Protein AF-A0A7S3J3B7-F1 (afdb_monomer)

Mean predicted aligned error: 17.12 Å

Radius of gyration: 34.69 Å; Cα contacts (8 Å, |Δi|>4): 357; chains: 1; bounding box: 83×64×116 Å

Nearest PDB structures (foldseek):
  5gvc-assembly2_B  TM=9.518E-01  e=6.714E-18  Homo sapiens
  5gve-assembly1_A  TM=9.693E-01  e=2.731E-17  Homo sapiens
  9ca1-assembly1_A  TM=9.612E-01  e=1.354E-17  Homo sapiens
  5gvc-assembly1_A  TM=9.568E-01  e=2.430E-17  Homo sapiens
  9c9y-assembly1_A  TM=9.585E-01  e=5.841E-17  Homo sapiens

InterPro domains:
  IPR000380 DNA topoisomerase, type IA [PTHR11390] (92-290)
  IPR003602 DNA topoisomerase, type IA, DNA-binding domain [SM00437] (108-291)
  IPR013497 DNA topoisomerase, type IA, central [PF01131] (96-289)
  IPR013497 DNA topoisomerase, type IA, central [PS52039] (1-291)
  IPR013826 DNA topoisomerase, type IA, central region, subdomain 3 [G3DSA:1.10.290.10] (116-241)
  IPR023405 DNA topoisomerase, type IA, core domain [SSF56712] (96-278)

Organism: NCBI:txid151035

Foldseek 3Di:
DDDDDDDDDDDDDDDDDDDDDDDDDDDDDDDDDDDDDDDDDDDDDDDDDDDDDDDDDDDDDDDDDDDDDDDDDDDDDDDDDDDDAPFPDWPDDDDPDPFDDKDWDDKDKDKDWADFDFFAALVNLQVCCCVPVVDHSVVLLVLVVVCVVVPFKFDRHDPWRFQDPPDDPLQLLVLQLPADPCNVVSVVCVVVPWAGQPDIGCPPVGGGIGGNHDDHPVRDPPSNCVSSLVNHLSSSRNRWDIWMKMWMWIWIDTPNDITIGIAIATDGCISCVSVVVPDSHYNDDDDDDDD

pLDDT: mean 72.31, std 28.89, range [24.27, 98.12]

Structure (mmCIF, N/CA/C/O backbone):
data_AF-A0A7S3J3B7-F1
#
_entry.id   AF-A0A7S3J3B7-F1
#
loop_
_atom_site.group_PDB
_atom_site.id
_atom_site.type_symbol
_atom_site.label_atom_id
_atom_site.label_alt_id
_atom_site.label_comp_id
_atom_site.label_asym_id
_atom_site.label_entity_id
_atom_site.label_seq_id
_atom_site.pdbx_PDB_ins_code
_atom_site.Cartn_x
_atom_site.Cartn_y
_atom_site.Cartn_z
_atom_site.occupancy
_atom_site.B_iso_or_equiv
_atom_site.auth_seq_id
_atom_site.auth_comp_id
_atom_site.auth_asym_id
_atom_site.auth_atom_id
_atom_site.pdbx_PDB_model_num
ATOM 1 N N . CYS A 1 1 ? -16.652 -16.572 -55.438 1.00 34.22 1 CYS A N 1
ATOM 2 C CA . CYS A 1 1 ? -15.577 -17.020 -56.353 1.00 34.22 1 CYS A CA 1
ATOM 3 C C . CYS A 1 1 ? -15.665 -16.181 -57.629 1.00 34.22 1 CYS A C 1
ATOM 5 O O . CYS A 1 1 ? -16.728 -16.239 -58.222 1.00 34.22 1 CYS A O 1
ATOM 7 N N . LYS A 1 2 ? -14.602 -15.441 -58.016 1.00 33.00 2 LYS A N 1
ATOM 8 C CA . LYS A 1 2 ? -14.453 -14.628 -59.261 1.00 33.00 2 LYS A CA 1
ATOM 9 C C . LYS A 1 2 ? -15.495 -13.491 -59.485 1.00 33.00 2 LYS A C 1
ATOM 11 O O . LYS A 1 2 ? -16.664 -13.694 -59.228 1.00 33.00 2 LYS A O 1
ATOM 16 N N . SER A 1 3 ? -15.244 -12.309 -60.065 1.00 34.72 3 SER A N 1
ATOM 17 C CA . SER A 1 3 ? -14.116 -11.350 -60.193 1.00 34.72 3 SER A CA 1
ATOM 18 C C . SER A 1 3 ? -14.333 -10.504 -61.470 1.00 34.72 3 SER A C 1
ATOM 20 O O . SER A 1 3 ? -14.712 -11.093 -62.478 1.00 34.72 3 SER A O 1
ATOM 22 N N . LYS A 1 4 ? -13.890 -9.228 -61.472 1.00 36.31 4 LYS A N 1
ATOM 23 C CA . LYS A 1 4 ? -13.799 -8.261 -62.611 1.00 36.31 4 LYS A CA 1
ATOM 24 C C . LYS A 1 4 ? -15.119 -7.534 -62.955 1.00 36.31 4 LYS A C 1
ATOM 26 O O . LYS A 1 4 ? -16.124 -8.202 -63.125 1.00 36.31 4 LYS A O 1
ATOM 31 N N . ALA A 1 5 ? -15.256 -6.200 -63.025 1.00 42.47 5 ALA A N 1
ATOM 32 C CA . ALA A 1 5 ? -14.370 -5.016 -63.155 1.00 42.47 5 ALA A CA 1
ATOM 33 C C . ALA A 1 5 ? -14.021 -4.541 -64.589 1.00 42.47 5 ALA A C 1
ATOM 35 O O . ALA A 1 5 ? -13.338 -5.252 -65.325 1.00 42.47 5 ALA A O 1
ATOM 36 N N . ARG A 1 6 ? -14.438 -3.296 -64.907 1.00 34.41 6 ARG A N 1
ATOM 37 C CA . ARG A 1 6 ? -13.963 -2.298 -65.912 1.00 34.41 6 ARG A CA 1
ATOM 38 C C . ARG A 1 6 ? -14.908 -1.065 -65.833 1.00 34.41 6 ARG A C 1
ATOM 40 O O . ARG A 1 6 ? -16.075 -1.288 -65.553 1.00 34.41 6 ARG A O 1
ATOM 47 N N . SER A 1 7 ? -14.599 0.197 -66.164 1.00 32.56 7 SER A N 1
ATOM 48 C CA . SER A 1 7 ? -13.426 1.101 -66.043 1.00 32.56 7 SER A CA 1
ATOM 49 C C . SER A 1 7 ? -13.503 2.193 -67.139 1.00 32.56 7 SER A C 1
ATOM 51 O O . SER A 1 7 ? -13.394 1.851 -68.315 1.00 32.56 7 SER A O 1
ATOM 53 N N . ALA A 1 8 ? -13.643 3.477 -66.766 1.00 33.53 8 ALA A N 1
ATOM 54 C CA . ALA A 1 8 ? -13.350 4.697 -67.558 1.00 33.53 8 ALA A CA 1
ATOM 55 C C . ALA A 1 8 ? -13.347 5.919 -66.589 1.00 33.53 8 ALA A C 1
ATOM 57 O O . ALA A 1 8 ? -14.246 5.987 -65.761 1.00 33.53 8 ALA A O 1
ATOM 58 N N . ARG A 1 9 ? -12.281 6.737 -66.428 1.00 32.75 9 ARG A N 1
ATOM 59 C CA . ARG A 1 9 ? -11.777 7.875 -67.261 1.00 32.75 9 ARG A CA 1
ATOM 60 C C . ARG A 1 9 ? -12.750 9.090 -67.294 1.00 32.75 9 ARG A C 1
ATOM 62 O O . ARG A 1 9 ? -13.931 8.851 -67.470 1.00 32.75 9 ARG A O 1
ATOM 69 N N . PHE A 1 10 ? -12.363 10.380 -67.200 1.00 28.83 10 PHE A N 1
ATOM 70 C CA . PHE A 1 10 ? -11.058 11.084 -67.069 1.00 28.83 10 PHE A CA 1
ATOM 71 C C . PHE A 1 10 ? -11.251 12.553 -66.555 1.00 28.83 10 PHE A C 1
ATOM 73 O O . PHE A 1 10 ? -12.365 12.902 -66.184 1.00 28.83 10 PHE A O 1
ATOM 80 N N . CYS A 1 11 ? -10.194 13.393 -66.629 1.00 29.89 11 CYS A N 1
ATOM 81 C CA . CYS A 1 11 ? -10.079 14.846 -66.302 1.00 29.89 11 CYS A CA 1
ATOM 82 C C . CYS A 1 11 ? -9.814 15.173 -64.809 1.00 29.89 11 CYS A C 1
ATOM 84 O O . CYS A 1 11 ? -10.646 14.852 -63.973 1.00 29.89 11 CYS A O 1
ATOM 86 N N . ALA A 1 12 ? -8.680 15.723 -64.329 1.00 32.38 12 ALA A N 1
ATOM 87 C CA . ALA A 1 12 ? -7.533 16.520 -64.840 1.00 32.38 12 ALA A CA 1
ATOM 88 C C . ALA A 1 12 ? -7.650 18.061 -64.666 1.00 32.38 12 ALA A C 1
ATOM 90 O O . ALA A 1 12 ? -8.635 18.653 -65.087 1.00 32.38 12 ALA A O 1
ATOM 91 N N . GLY A 1 13 ? -6.611 18.681 -64.067 1.00 29.05 13 GLY A N 1
ATOM 92 C CA . GLY A 1 13 ? -6.531 20.100 -63.642 1.00 29.05 13 GLY A CA 1
ATOM 93 C C . GLY A 1 13 ? -6.037 20.226 -62.178 1.00 29.05 13 GLY A C 1
ATOM 94 O O . GLY A 1 13 ? -6.842 20.006 -61.286 1.00 29.05 13 GLY A O 1
ATOM 95 N N . CYS A 1 14 ? -4.755 20.390 -61.785 1.00 31.95 14 CYS A N 1
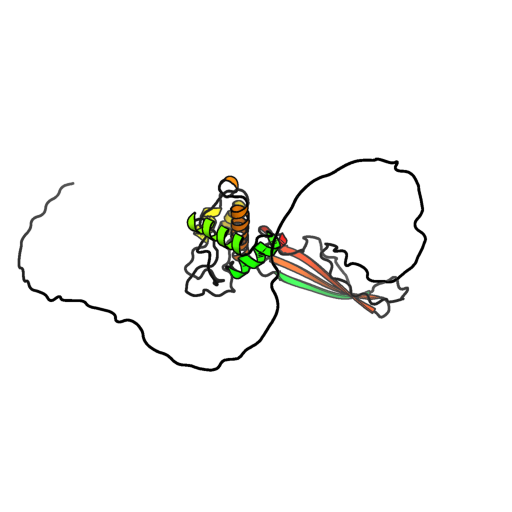ATOM 96 C CA . CYS A 1 14 ? -3.695 21.362 -62.164 1.00 31.95 14 CYS A CA 1
ATOM 97 C C . CYS A 1 14 ? -4.102 22.832 -61.896 1.00 31.95 14 CYS A C 1
ATOM 99 O O . CYS A 1 14 ? -5.213 23.179 -62.263 1.00 31.95 14 CYS A O 1
ATOM 101 N N . LEU A 1 15 ? -3.325 23.786 -61.337 1.00 35.09 15 LEU A N 1
ATOM 102 C CA . LEU A 1 15 ? -1.967 23.952 -60.730 1.00 35.09 15 LEU A CA 1
ATOM 103 C C . LEU A 1 15 ? -1.995 25.309 -59.934 1.00 35.09 15 LEU A C 1
ATOM 105 O O . LEU A 1 15 ? -2.897 26.097 -60.183 1.00 35.09 15 LEU A O 1
ATOM 109 N N . SER A 1 16 ? -1.044 25.778 -59.099 1.00 33.91 16 SER A N 1
ATOM 110 C CA . SER A 1 16 ? -0.084 25.201 -58.121 1.00 33.91 16 SER A CA 1
ATOM 111 C C . SER A 1 16 ? 0.727 26.337 -57.426 1.00 33.91 16 SER A C 1
ATOM 113 O O . SER A 1 16 ? 0.795 27.423 -57.994 1.00 33.91 16 SER A O 1
ATOM 115 N N . ARG A 1 17 ? 1.476 26.040 -56.335 1.00 36.03 17 ARG A N 1
ATOM 116 C CA . ARG A 1 17 ? 2.577 26.868 -55.732 1.00 36.03 17 ARG A CA 1
ATOM 117 C C . ARG A 1 17 ? 2.124 28.151 -54.978 1.00 36.03 17 ARG A C 1
ATOM 119 O O . ARG A 1 17 ? 1.080 28.696 -55.280 1.00 36.03 17 ARG A O 1
ATOM 126 N N . SER A 1 18 ? 2.830 28.645 -53.947 1.00 33.00 18 SER A N 1
ATOM 127 C CA . SER A 1 18 ? 4.292 28.832 -53.853 1.00 33.00 18 SER A CA 1
ATOM 128 C C . SER A 1 18 ? 4.948 28.693 -52.459 1.00 33.00 18 SER A C 1
ATOM 130 O O . SER A 1 18 ? 4.413 29.061 -51.422 1.00 33.00 18 SER A O 1
ATOM 132 N N . SER A 1 19 ? 6.192 28.198 -52.478 1.00 34.69 19 SER A N 1
ATOM 133 C CA . SER A 1 19 ? 7.246 28.368 -51.453 1.00 34.69 19 SER A CA 1
ATOM 134 C C . SER A 1 19 ? 7.742 29.834 -51.387 1.00 34.69 19 SER A C 1
ATOM 136 O O . SER A 1 19 ? 7.600 30.517 -52.399 1.00 34.69 19 SER A O 1
ATOM 138 N N . ARG A 1 20 ? 8.464 30.341 -50.362 1.00 37.28 20 ARG A N 1
ATOM 139 C CA . ARG A 1 20 ? 9.919 30.123 -50.056 1.00 37.28 20 ARG A CA 1
ATOM 140 C C . ARG A 1 20 ? 10.370 30.999 -48.811 1.00 37.28 20 ARG A C 1
ATOM 142 O O . ARG A 1 20 ? 9.464 31.381 -48.082 1.00 37.28 20 ARG A O 1
ATOM 149 N N . PRO A 1 21 ? 11.662 31.237 -48.422 1.00 45.41 21 PRO A N 1
ATOM 150 C CA . PRO A 1 21 ? 12.206 30.678 -47.158 1.00 45.41 21 PRO A CA 1
ATOM 151 C C . PRO A 1 21 ? 12.959 31.620 -46.151 1.00 45.41 21 PRO A C 1
ATOM 153 O O . PRO A 1 21 ? 13.355 32.725 -46.490 1.00 45.41 21 PRO A O 1
ATOM 156 N N . LEU A 1 22 ? 13.258 31.068 -44.955 1.00 36.59 22 LEU A N 1
ATOM 157 C CA . LEU A 1 22 ? 14.445 31.206 -44.050 1.00 36.59 22 LEU A CA 1
ATOM 158 C C . LEU A 1 22 ? 15.266 32.523 -43.886 1.00 36.59 22 LEU A C 1
ATOM 160 O O . LEU A 1 22 ? 15.886 32.978 -44.845 1.00 36.59 22 LEU A O 1
ATOM 164 N N . LYS A 1 23 ? 15.515 32.917 -42.611 1.00 34.09 23 LYS A N 1
ATOM 165 C CA . LYS A 1 23 ? 16.813 33.193 -41.887 1.00 34.09 23 LYS A CA 1
ATOM 166 C C . LYS A 1 23 ? 16.593 34.198 -40.698 1.00 34.09 23 LYS A C 1
ATOM 168 O O . LYS A 1 23 ? 15.434 34.466 -40.404 1.00 34.09 23 LYS A O 1
ATOM 173 N N . PRO A 1 24 ? 17.608 34.652 -39.915 1.00 40.19 24 PRO A N 1
ATOM 174 C CA . PRO A 1 24 ? 18.165 33.957 -38.743 1.00 40.19 24 PRO A CA 1
ATOM 175 C C . PRO A 1 24 ? 18.135 34.797 -37.429 1.00 40.19 24 PRO A C 1
ATOM 177 O O . PRO A 1 24 ? 17.644 35.919 -37.392 1.00 40.19 24 PRO A O 1
ATOM 180 N N . SER A 1 25 ? 18.700 34.260 -36.342 1.00 37.53 25 SER A N 1
ATOM 181 C CA . SER A 1 25 ? 18.816 34.886 -35.007 1.00 37.53 25 SER A CA 1
ATOM 182 C C . SER A 1 25 ? 19.950 35.922 -34.854 1.00 37.53 25 SER A C 1
ATOM 184 O O . SER A 1 25 ? 21.027 35.698 -35.412 1.00 37.53 25 SER A O 1
ATOM 186 N N . PRO A 1 26 ? 19.805 36.935 -33.973 1.00 44.59 26 PRO A N 1
ATOM 187 C CA . PRO A 1 26 ? 20.919 37.690 -33.387 1.00 44.59 26 PRO A CA 1
ATOM 188 C C . PRO A 1 26 ? 21.180 37.364 -31.896 1.00 44.59 26 PRO A C 1
ATOM 190 O O . PRO A 1 26 ? 20.315 36.847 -31.189 1.00 44.59 26 PRO A O 1
ATOM 193 N N . GLY A 1 27 ? 22.400 37.672 -31.438 1.00 33.28 27 GLY A N 1
ATOM 194 C CA . GLY A 1 27 ? 22.901 37.479 -30.067 1.00 33.28 27 GLY A CA 1
ATOM 195 C C . GLY A 1 27 ? 22.804 38.719 -29.145 1.00 33.28 27 GLY A C 1
ATOM 196 O O . GLY A 1 27 ? 22.002 39.610 -29.414 1.00 33.28 27 GLY A O 1
ATOM 197 N N . PRO A 1 28 ? 23.582 38.776 -28.038 1.00 59.19 28 PRO A N 1
ATOM 198 C CA . PRO A 1 28 ? 23.171 39.485 -26.816 1.00 59.19 28 PRO A CA 1
ATOM 199 C C . PRO A 1 28 ? 23.821 40.856 -26.526 1.00 59.19 28 PRO A C 1
ATOM 201 O O . PRO A 1 28 ? 25.004 41.076 -26.777 1.00 59.19 28 PRO A O 1
ATOM 204 N N . SER A 1 29 ? 23.056 41.716 -25.843 1.00 30.39 29 SER A N 1
ATOM 205 C CA . SER A 1 29 ? 23.445 42.912 -25.062 1.00 30.39 29 SER A CA 1
ATOM 206 C C . SER A 1 29 ? 22.177 43.420 -24.321 1.00 30.39 29 SER A C 1
ATOM 208 O O . SER A 1 29 ? 21.077 43.055 -24.721 1.00 30.39 29 SER A O 1
ATOM 210 N N . SER A 1 30 ? 22.175 44.189 -23.223 1.00 31.22 30 SER A N 1
ATOM 211 C CA . SER A 1 30 ? 23.209 44.683 -22.298 1.00 31.22 30 SER A CA 1
ATOM 212 C C . SER A 1 30 ? 22.585 44.994 -20.911 1.00 31.22 30 SER A C 1
ATOM 214 O O . SER A 1 30 ? 21.396 45.254 -20.786 1.00 31.22 30 SER A O 1
ATOM 216 N N . THR A 1 31 ? 23.418 44.960 -19.865 1.00 29.59 31 THR A N 1
ATOM 217 C CA . THR A 1 31 ? 23.314 45.678 -18.567 1.00 29.59 31 THR A CA 1
ATOM 218 C C . THR A 1 31 ? 21.970 46.248 -18.054 1.00 29.59 31 THR A C 1
ATOM 220 O O . THR A 1 31 ? 21.539 47.300 -18.514 1.00 29.59 31 THR A O 1
ATOM 223 N N . THR A 1 32 ? 21.537 45.778 -16.870 1.00 31.67 32 THR A N 1
ATOM 224 C CA . THR A 1 32 ? 20.998 46.672 -15.815 1.00 31.67 32 THR A CA 1
ATOM 225 C C . THR A 1 32 ? 21.607 46.325 -14.450 1.00 31.67 32 THR A C 1
ATOM 227 O O . THR A 1 32 ? 21.745 45.161 -14.082 1.00 31.67 32 THR A O 1
ATOM 230 N N . ARG A 1 33 ? 22.019 47.355 -13.702 1.00 28.17 33 ARG A N 1
ATOM 231 C CA . ARG A 1 33 ? 22.784 47.292 -12.443 1.00 28.17 33 ARG A CA 1
ATOM 232 C C . ARG A 1 33 ? 21.874 47.651 -11.262 1.00 28.17 33 ARG A C 1
ATOM 234 O O . ARG A 1 33 ? 21.503 48.815 -11.164 1.00 28.17 33 ARG A O 1
ATOM 241 N N . VAL A 1 34 ? 21.620 46.742 -10.310 1.00 32.03 34 VAL A N 1
ATOM 242 C CA . VAL A 1 34 ? 21.003 47.103 -9.010 1.00 32.03 34 VAL A CA 1
ATOM 243 C C . VAL A 1 34 ? 21.653 46.382 -7.815 1.00 32.03 34 VAL A C 1
ATOM 245 O O . VAL A 1 34 ? 21.838 45.173 -7.815 1.00 32.03 34 VAL A O 1
ATOM 248 N N . ALA A 1 35 ? 21.995 47.193 -6.807 1.00 30.70 35 ALA A N 1
ATOM 249 C CA . ALA A 1 35 ? 22.247 46.912 -5.385 1.00 30.70 35 ALA A CA 1
ATOM 250 C C . ALA A 1 35 ? 22.992 45.628 -4.943 1.00 30.70 35 ALA A C 1
ATOM 252 O O . ALA A 1 35 ? 22.436 44.547 -4.772 1.00 30.70 35 ALA A O 1
ATOM 253 N N . ARG A 1 36 ? 24.238 45.840 -4.498 1.00 25.30 36 ARG A N 1
ATOM 254 C CA . ARG A 1 36 ? 24.929 44.980 -3.524 1.00 25.30 36 ARG A CA 1
ATOM 255 C C . ARG A 1 36 ? 24.169 44.961 -2.184 1.00 25.30 36 ARG A C 1
ATOM 257 O O . ARG A 1 36 ? 23.909 46.031 -1.637 1.00 25.30 36 ARG A O 1
ATOM 264 N N . ARG A 1 37 ? 24.034 43.796 -1.542 1.00 29.03 37 ARG A N 1
ATOM 265 C CA . ARG A 1 37 ? 24.209 43.692 -0.077 1.00 29.03 37 ARG A CA 1
ATOM 266 C C . ARG A 1 37 ? 25.221 42.599 0.247 1.00 29.03 37 ARG A C 1
ATOM 268 O O . ARG A 1 37 ? 25.319 41.589 -0.437 1.00 29.03 37 ARG A O 1
ATOM 275 N N . ARG A 1 38 ? 26.062 42.901 1.232 1.00 24.97 38 ARG A N 1
ATOM 276 C CA . ARG A 1 38 ? 27.374 42.292 1.466 1.00 24.97 38 ARG A CA 1
ATOM 277 C C . ARG A 1 38 ? 27.366 41.719 2.876 1.00 24.97 38 ARG A C 1
ATOM 279 O O . ARG A 1 38 ? 27.337 42.500 3.819 1.00 24.97 38 ARG A O 1
ATOM 286 N N . TRP A 1 39 ? 27.439 40.401 3.015 1.00 26.41 39 TRP A N 1
ATOM 287 C CA . TRP A 1 39 ? 27.789 39.766 4.285 1.00 26.41 39 TRP A CA 1
ATOM 288 C C . TRP A 1 39 ? 29.208 39.216 4.178 1.00 26.41 39 TRP A C 1
ATOM 290 O O . TRP A 1 39 ? 29.553 38.534 3.215 1.00 26.41 39 TRP A O 1
ATOM 300 N N . ARG A 1 40 ? 30.062 39.611 5.127 1.00 24.27 40 ARG A N 1
ATOM 301 C CA . ARG A 1 40 ? 31.442 39.132 5.238 1.00 24.27 40 ARG A CA 1
ATOM 302 C C . ARG A 1 40 ? 31.464 37.919 6.161 1.00 24.27 40 ARG A C 1
ATOM 304 O O . ARG A 1 40 ? 30.992 38.036 7.285 1.00 24.27 40 ARG A O 1
ATOM 311 N N . CYS A 1 41 ? 32.180 36.877 5.759 1.00 27.50 41 CYS A N 1
ATOM 312 C CA . CYS A 1 41 ? 32.959 36.063 6.687 1.00 27.50 41 CYS A CA 1
ATOM 313 C C . CYS A 1 41 ? 34.399 35.989 6.156 1.00 27.50 41 CYS A C 1
ATOM 315 O O . CYS A 1 41 ? 34.658 35.382 5.121 1.00 27.50 41 CYS A O 1
ATOM 317 N N . ALA A 1 42 ? 35.328 36.642 6.857 1.00 27.75 42 ALA A N 1
ATOM 318 C CA . ALA A 1 42 ? 36.674 36.088 7.026 1.00 27.75 42 ALA A CA 1
ATOM 319 C C . ALA A 1 42 ? 36.539 34.899 8.007 1.00 27.75 42 ALA A C 1
ATOM 321 O O . ALA A 1 42 ? 35.521 34.813 8.690 1.00 27.75 42 ALA A O 1
ATOM 322 N N . SER A 1 43 ? 37.438 33.934 8.161 1.00 28.80 43 SER A N 1
ATOM 323 C CA . SER A 1 43 ? 38.819 33.645 7.721 1.00 28.80 43 SER A CA 1
ATOM 324 C C . SER A 1 43 ? 39.005 32.127 7.993 1.00 28.80 43 SER A C 1
ATOM 326 O O . SER A 1 43 ? 38.133 31.526 8.610 1.00 28.80 43 SER A O 1
ATOM 328 N N . SER A 1 44 ? 40.042 31.377 7.626 1.00 29.61 44 SER A N 1
ATOM 329 C CA . SER A 1 44 ? 41.330 31.570 6.944 1.00 29.61 44 SER A CA 1
ATOM 330 C C . SER A 1 44 ? 41.805 30.167 6.539 1.00 29.61 44 SER A C 1
ATOM 332 O O . SER A 1 44 ? 41.571 29.214 7.280 1.00 29.61 44 SER A O 1
ATOM 334 N N . GLY A 1 45 ? 42.495 30.017 5.408 1.00 25.80 45 GLY A N 1
ATOM 335 C CA . GLY A 1 45 ? 43.122 28.739 5.053 1.00 25.80 45 GLY A CA 1
ATOM 336 C C . GLY A 1 45 ? 44.502 28.565 5.696 1.00 25.80 45 GLY A C 1
ATOM 337 O O . GLY A 1 45 ? 45.222 29.542 5.879 1.00 25.80 45 GLY A O 1
ATOM 338 N N . LEU A 1 46 ? 44.901 27.316 5.945 1.00 30.06 46 LEU A N 1
ATOM 339 C CA . LEU A 1 46 ? 46.294 26.912 6.167 1.00 30.06 46 LEU A CA 1
ATOM 340 C C . LEU A 1 46 ? 46.520 25.528 5.537 1.00 30.06 46 LEU A C 1
ATOM 342 O O . LEU A 1 46 ? 45.589 24.733 5.415 1.00 30.06 46 LEU A O 1
ATOM 346 N N . LYS A 1 47 ? 47.732 25.292 5.021 1.00 28.66 47 LYS A N 1
ATOM 347 C CA . LYS A 1 47 ? 48.039 24.227 4.051 1.00 28.66 47 LYS A CA 1
ATOM 348 C C . LYS A 1 47 ? 48.972 23.147 4.632 1.00 28.66 47 LYS A C 1
ATOM 350 O O . LYS A 1 47 ? 49.826 23.451 5.449 1.00 28.66 47 LYS A O 1
ATOM 355 N N . SER A 1 48 ? 48.939 21.974 3.991 1.00 26.55 48 SER A N 1
ATOM 356 C CA . SER A 1 48 ? 50.121 21.171 3.600 1.00 26.55 48 SER A CA 1
ATOM 357 C C . SER A 1 48 ? 50.875 20.279 4.619 1.00 26.55 48 SER A C 1
ATOM 359 O O . SER A 1 48 ? 51.891 20.672 5.173 1.00 26.55 48 SER A O 1
ATOM 361 N N . SER A 1 49 ? 50.550 18.977 4.558 1.00 27.64 49 SER A N 1
ATOM 362 C CA . SER A 1 49 ? 51.462 17.879 4.130 1.00 27.64 49 SER A CA 1
ATOM 363 C C . SER A 1 49 ? 52.586 17.299 5.026 1.00 27.64 49 SER A C 1
ATOM 365 O O . SER A 1 49 ? 53.389 18.042 5.575 1.00 27.64 49 SER A O 1
ATOM 367 N N . LYS A 1 50 ? 52.774 15.967 4.868 1.00 28.83 50 LYS A N 1
ATOM 368 C CA . LYS A 1 50 ? 53.967 15.114 5.157 1.00 28.83 50 LYS A CA 1
ATOM 369 C C . LYS A 1 50 ? 54.293 14.846 6.646 1.00 28.83 50 LYS A C 1
ATOM 371 O O . LYS A 1 50 ? 54.058 15.705 7.474 1.00 28.83 50 LYS A O 1
ATOM 376 N N . SER A 1 51 ? 54.895 13.716 7.061 1.00 25.69 51 SER A N 1
ATOM 377 C CA . SER A 1 51 ? 54.972 12.326 6.532 1.00 25.69 51 SER A CA 1
ATOM 378 C C . SER A 1 51 ? 55.731 11.408 7.532 1.00 25.69 51 SER A C 1
ATOM 380 O O . SER A 1 51 ? 56.505 11.937 8.317 1.00 25.69 51 SER A O 1
ATOM 382 N N . LEU A 1 52 ? 55.646 10.072 7.355 1.00 28.69 52 LEU A N 1
ATOM 383 C CA . LEU A 1 52 ? 56.609 9.008 7.768 1.00 28.69 52 LEU A CA 1
ATOM 384 C C . LEU A 1 52 ? 56.541 8.341 9.177 1.00 28.69 52 LEU A C 1
ATOM 386 O O . LEU A 1 52 ? 56.780 8.978 10.189 1.00 28.69 52 LEU A O 1
ATOM 390 N N . ARG A 1 53 ? 56.415 6.992 9.118 1.00 25.12 53 ARG A N 1
ATOM 391 C CA . ARG A 1 53 ? 57.129 5.899 9.853 1.00 25.12 53 ARG A CA 1
ATOM 392 C C . ARG A 1 53 ? 56.918 5.736 11.380 1.00 25.12 53 ARG A C 1
ATOM 394 O O . ARG A 1 53 ? 57.061 6.674 12.142 1.00 25.12 53 ARG A O 1
ATOM 401 N N . LEU A 1 54 ? 56.406 4.566 11.816 1.00 26.44 54 LEU A N 1
ATOM 402 C CA . LEU A 1 54 ? 57.153 3.394 12.367 1.00 26.44 54 LEU A CA 1
ATOM 403 C C . LEU A 1 54 ? 58.037 3.808 13.556 1.00 26.44 54 LEU A C 1
ATOM 405 O O . LEU A 1 54 ? 58.928 4.618 13.363 1.00 26.44 54 LEU A O 1
ATOM 409 N N . SER A 1 55 ? 57.875 3.322 14.786 1.00 25.06 55 SER A N 1
ATOM 410 C CA . SER A 1 55 ? 57.860 1.931 15.292 1.00 25.06 55 SER A CA 1
ATOM 411 C C . SER A 1 55 ? 57.554 2.007 16.819 1.00 25.06 55 SER A C 1
ATOM 413 O O . SER A 1 55 ? 57.413 3.112 17.327 1.00 25.06 55 SER A O 1
ATOM 415 N N . SER A 1 56 ? 57.446 0.994 17.687 1.00 25.05 56 SER A N 1
ATOM 416 C CA . SER A 1 56 ? 57.427 -0.484 17.699 1.00 25.05 56 SER A CA 1
ATOM 417 C C . SER A 1 56 ? 57.027 -0.910 19.129 1.00 25.05 56 SER A C 1
ATOM 419 O O . SER A 1 56 ? 57.208 -0.115 20.046 1.00 25.05 56 SER A O 1
ATOM 421 N N . THR A 1 57 ? 56.673 -2.190 19.338 1.00 26.86 57 THR A N 1
ATOM 422 C CA . THR A 1 57 ? 56.805 -2.942 20.621 1.00 26.86 57 THR A CA 1
ATOM 423 C C . THR A 1 57 ? 56.037 -2.431 21.872 1.00 26.86 57 THR A C 1
ATOM 425 O O . THR A 1 57 ? 55.837 -1.247 22.057 1.00 26.86 57 THR A O 1
ATOM 428 N N . PHE A 1 58 ? 55.633 -3.200 22.888 1.00 24.75 58 PHE A N 1
ATOM 429 C CA . PHE A 1 58 ? 55.466 -4.636 23.169 1.00 24.75 58 PHE A CA 1
ATOM 430 C C . PHE A 1 58 ? 55.269 -4.736 24.699 1.00 24.75 58 PHE A C 1
ATOM 432 O O . PHE A 1 58 ? 56.236 -4.505 25.420 1.00 24.75 58 PHE A O 1
ATOM 439 N N . ARG A 1 59 ? 54.078 -5.086 25.214 1.00 25.58 59 ARG A N 1
ATOM 440 C CA . ARG A 1 59 ? 53.923 -6.021 26.357 1.00 25.58 59 ARG A CA 1
ATOM 441 C C . ARG A 1 59 ? 52.472 -6.257 26.764 1.00 25.58 59 ARG A C 1
ATOM 443 O O . ARG A 1 59 ? 51.655 -5.347 26.822 1.00 25.58 59 ARG A O 1
ATOM 450 N N . SER A 1 60 ? 52.211 -7.513 27.090 1.00 28.08 60 SER A N 1
ATOM 451 C CA . SER A 1 60 ? 51.051 -8.000 27.822 1.00 28.08 60 SER A CA 1
ATOM 452 C C . SER A 1 60 ? 51.229 -7.811 29.331 1.00 28.08 60 SER A C 1
ATOM 454 O O . SER A 1 60 ? 52.339 -7.978 29.836 1.00 28.08 60 SER A O 1
ATOM 456 N N . THR A 1 61 ? 50.122 -7.618 30.057 1.00 28.41 61 THR A N 1
ATOM 457 C CA . THR A 1 61 ? 49.998 -8.108 31.442 1.00 28.41 61 THR A CA 1
ATOM 458 C C . THR A 1 61 ? 48.540 -8.313 31.871 1.00 28.41 61 THR A C 1
ATOM 460 O O . THR A 1 61 ? 47.734 -7.391 31.869 1.00 28.41 61 THR A O 1
ATOM 463 N N . SER A 1 62 ? 48.248 -9.557 32.266 1.00 27.42 62 SER A N 1
ATOM 464 C CA . SER A 1 62 ? 47.344 -9.972 33.356 1.00 27.42 62 SER A CA 1
ATOM 465 C C . SER A 1 62 ? 46.026 -9.213 33.603 1.00 27.42 62 SER A C 1
ATOM 467 O O . SER A 1 62 ? 45.981 -8.167 34.250 1.00 27.42 62 SER A O 1
ATOM 469 N N . CYS A 1 63 ? 44.921 -9.881 33.268 1.00 29.59 63 CYS A N 1
ATOM 470 C CA . CYS A 1 63 ? 43.606 -9.632 33.854 1.00 29.59 63 CYS A CA 1
ATOM 471 C C . CYS A 1 63 ? 43.557 -10.136 35.313 1.00 29.59 63 CYS A C 1
ATOM 473 O O . CYS A 1 63 ? 43.550 -11.345 35.534 1.00 29.59 63 CYS A O 1
ATOM 475 N N . SER A 1 64 ? 43.477 -9.235 36.300 1.00 27.69 64 SER A N 1
ATOM 476 C CA . SER A 1 64 ? 43.062 -9.584 37.672 1.00 27.69 64 SER A CA 1
ATOM 477 C C . SER A 1 64 ? 42.761 -8.360 38.548 1.00 27.69 64 SER A C 1
ATOM 479 O O . SER A 1 64 ? 43.676 -7.666 38.985 1.00 27.69 64 SER A O 1
ATOM 481 N N . SER A 1 65 ? 41.488 -8.130 38.880 1.00 27.89 65 SER A N 1
ATOM 482 C CA . SER A 1 65 ? 41.003 -7.950 40.268 1.00 27.89 65 SER A CA 1
ATOM 483 C C . SER A 1 65 ? 39.576 -7.392 40.304 1.00 27.89 65 SER A C 1
ATOM 485 O O . SER A 1 65 ? 39.165 -6.581 39.477 1.00 27.89 65 SER A O 1
ATOM 487 N N . ARG A 1 66 ? 38.798 -7.849 41.289 1.00 29.78 66 ARG A N 1
ATOM 488 C CA . ARG A 1 66 ? 37.442 -7.360 41.560 1.00 29.78 66 ARG A CA 1
ATOM 489 C C . ARG A 1 66 ? 37.524 -6.047 42.343 1.00 29.78 66 ARG A C 1
ATOM 491 O O . ARG A 1 66 ? 38.185 -6.012 43.378 1.00 29.78 66 ARG A O 1
ATOM 498 N N . ARG A 1 67 ? 36.757 -5.027 41.951 1.00 28.36 67 ARG A N 1
ATOM 499 C CA . ARG A 1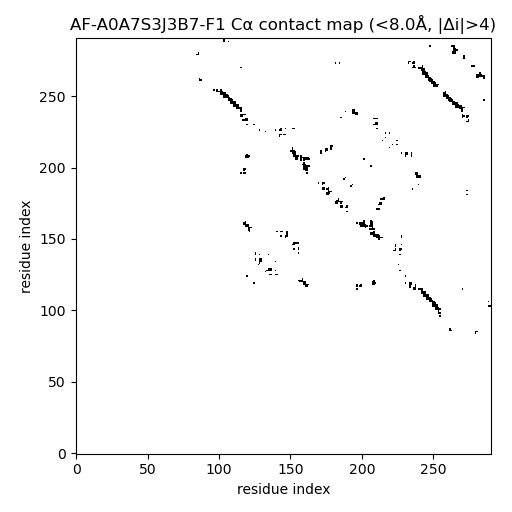 67 ? 36.256 -3.995 42.877 1.00 28.36 67 ARG A CA 1
ATOM 500 C C . ARG A 1 67 ? 34.780 -3.734 42.601 1.00 28.36 67 ARG A C 1
ATOM 502 O O . ARG A 1 67 ? 34.374 -3.610 41.450 1.00 28.36 67 ARG A O 1
ATOM 509 N N . ALA A 1 68 ? 33.988 -3.708 43.668 1.00 30.33 68 ALA A N 1
ATOM 510 C CA . ALA A 1 68 ? 32.553 -3.467 43.602 1.00 30.33 68 ALA A CA 1
ATOM 511 C C . ALA A 1 68 ? 32.252 -1.986 43.290 1.00 30.33 68 ALA A C 1
ATOM 513 O O . ALA A 1 68 ? 32.968 -1.115 43.793 1.00 30.33 68 ALA A O 1
ATOM 514 N N . PRO A 1 69 ? 31.186 -1.668 42.531 1.00 32.25 69 PRO A N 1
ATOM 515 C CA . PRO A 1 69 ? 30.681 -0.305 42.427 1.00 32.25 69 PRO A CA 1
ATOM 516 C C . PRO A 1 69 ? 29.945 0.084 43.715 1.00 32.25 69 PRO A C 1
ATOM 518 O O . PRO A 1 69 ? 29.080 -0.648 44.195 1.00 32.25 69 PRO A O 1
ATOM 521 N N . ALA A 1 70 ? 30.274 1.252 44.265 1.00 30.94 70 ALA A N 1
ATOM 522 C CA . ALA A 1 70 ? 29.611 1.792 45.446 1.00 30.94 70 ALA A CA 1
ATOM 523 C C . ALA A 1 70 ? 28.190 2.303 45.141 1.00 30.94 70 ALA A C 1
ATOM 525 O O . ALA A 1 70 ? 27.906 2.820 44.060 1.00 30.94 70 ALA A O 1
ATOM 526 N N . LEU A 1 71 ? 27.312 2.229 46.143 1.00 26.75 71 LEU A N 1
ATOM 527 C CA . LEU A 1 71 ? 25.980 2.833 46.119 1.00 26.75 71 LEU A CA 1
ATOM 528 C C . LEU A 1 71 ? 26.061 4.369 46.044 1.00 26.75 71 LEU A C 1
ATOM 530 O O . LEU A 1 71 ? 26.524 5.009 46.987 1.00 26.75 71 LEU A O 1
ATOM 534 N N . ARG A 1 72 ? 25.491 4.970 44.992 1.00 26.80 72 ARG A N 1
ATOM 535 C CA . ARG A 1 72 ? 24.980 6.353 45.028 1.00 26.80 72 ARG A CA 1
ATOM 536 C C . ARG A 1 72 ? 23.635 6.474 44.306 1.00 26.80 72 ARG A C 1
ATOM 538 O O . ARG A 1 72 ? 23.540 6.326 43.094 1.00 26.80 72 ARG A O 1
ATOM 545 N N . ARG A 1 73 ? 22.604 6.808 45.086 1.00 25.44 73 ARG A N 1
ATOM 546 C CA . ARG A 1 73 ? 21.408 7.550 44.643 1.00 25.44 73 ARG A CA 1
ATOM 547 C C . ARG A 1 73 ? 21.831 9.003 44.323 1.00 25.44 73 ARG A C 1
ATOM 549 O O . ARG A 1 73 ? 22.813 9.462 44.897 1.00 25.44 73 ARG A O 1
ATOM 556 N N . SER A 1 74 ? 21.148 9.815 43.517 1.00 27.17 74 SER A N 1
ATOM 557 C CA . SER A 1 74 ? 20.080 9.606 42.521 1.00 27.17 74 SER A CA 1
ATOM 558 C C . SER A 1 74 ? 19.776 10.962 41.866 1.00 27.17 74 SER A C 1
ATOM 560 O O . SER A 1 74 ? 19.620 11.936 42.601 1.00 27.17 74 SER A O 1
ATOM 562 N N . SER A 1 75 ? 19.564 11.032 40.553 1.00 26.77 75 SER A N 1
ATOM 563 C CA . SER A 1 75 ? 18.742 12.089 39.936 1.00 26.77 75 SER A CA 1
ATOM 564 C C . SER A 1 75 ? 18.260 11.664 38.545 1.00 26.77 75 SER A C 1
ATOM 566 O O . SER A 1 75 ? 18.827 10.780 37.907 1.00 26.77 75 SER A O 1
ATOM 568 N N . SER A 1 76 ? 17.119 12.214 38.138 1.00 31.69 76 SER A N 1
ATOM 569 C CA . SER A 1 76 ? 16.233 11.658 37.115 1.00 31.69 76 SER A CA 1
ATOM 570 C C . SER A 1 76 ? 16.399 12.261 35.719 1.00 31.69 76 SER A C 1
ATOM 572 O O . SER A 1 76 ? 16.257 13.470 35.558 1.00 31.69 76 SER A O 1
ATOM 574 N N . SER A 1 77 ? 16.461 11.400 34.703 1.00 28.67 77 SER A N 1
ATOM 575 C CA . SER A 1 77 ? 15.837 11.637 33.389 1.00 28.67 77 SER A CA 1
ATOM 576 C C . SER A 1 77 ? 15.601 10.293 32.684 1.00 28.67 77 SER A C 1
ATOM 578 O O . SER A 1 77 ? 16.422 9.794 31.921 1.00 28.67 77 SER A O 1
ATOM 580 N N . GLY A 1 78 ? 14.475 9.654 33.019 1.00 29.14 78 GLY A N 1
ATOM 581 C CA . GLY A 1 78 ? 14.135 8.308 32.553 1.00 29.14 78 GLY A CA 1
ATOM 582 C C . GLY A 1 78 ? 13.889 8.240 31.045 1.00 29.14 78 GLY A C 1
ATOM 583 O O . GLY A 1 78 ? 13.027 8.936 30.511 1.00 29.14 78 GLY A O 1
ATOM 584 N N . SER A 1 79 ? 14.632 7.360 30.379 1.00 29.98 79 SER A N 1
ATOM 585 C CA . SER A 1 79 ? 14.504 7.024 28.964 1.00 29.98 79 SER A CA 1
ATOM 586 C C . SER A 1 79 ? 13.102 6.534 28.590 1.00 29.98 79 SER A C 1
ATOM 588 O O . SER A 1 79 ? 12.524 5.672 29.251 1.00 29.98 79 SER A O 1
ATOM 590 N N . ALA A 1 80 ? 12.583 7.022 27.460 1.00 31.05 80 ALA A N 1
ATOM 591 C CA . ALA A 1 80 ? 11.345 6.525 26.870 1.00 31.05 80 ALA A CA 1
ATOM 592 C C . ALA A 1 80 ? 11.565 5.148 26.216 1.00 31.05 80 ALA A C 1
ATOM 594 O O . ALA A 1 80 ? 11.869 5.050 25.024 1.00 31.05 80 ALA A O 1
ATOM 595 N N . THR A 1 81 ? 11.404 4.075 26.992 1.00 32.44 81 THR A N 1
ATOM 596 C CA . THR A 1 81 ? 11.378 2.710 26.451 1.00 32.44 81 THR A CA 1
ATOM 597 C C . THR A 1 81 ? 10.108 2.511 25.625 1.00 32.44 81 THR A C 1
ATOM 599 O O . THR A 1 81 ? 8.991 2.743 26.084 1.00 32.44 81 THR A O 1
ATOM 602 N N . ARG A 1 82 ? 10.296 2.113 24.366 1.00 32.44 82 ARG A N 1
ATOM 603 C CA . ARG A 1 82 ? 9.238 1.928 23.371 1.00 32.44 82 ARG A CA 1
ATOM 604 C C . ARG A 1 82 ? 8.560 0.573 23.616 1.00 32.44 82 ARG A C 1
ATOM 606 O O . ARG A 1 82 ? 9.193 -0.452 23.391 1.00 32.44 82 ARG A O 1
ATOM 613 N N . CYS A 1 83 ? 7.298 0.564 24.045 1.00 30.34 83 CYS A N 1
ATOM 614 C CA . CYS A 1 83 ? 6.491 -0.658 24.143 1.00 30.34 83 CYS A CA 1
ATOM 615 C C . CYS A 1 83 ? 5.410 -0.666 23.058 1.00 30.34 83 CYS A C 1
ATOM 617 O O . CYS A 1 83 ? 4.662 0.298 22.908 1.00 30.34 83 CYS A O 1
ATOM 619 N N . THR A 1 84 ? 5.348 -1.756 22.296 1.00 38.28 84 THR A N 1
ATOM 620 C CA . THR A 1 84 ? 4.411 -1.970 21.189 1.00 38.28 84 THR A CA 1
ATOM 621 C C . THR A 1 84 ? 3.216 -2.810 21.639 1.00 38.28 84 THR A C 1
ATOM 623 O O . THR A 1 84 ? 3.310 -4.033 21.683 1.00 38.28 84 THR A O 1
ATOM 626 N N . ALA A 1 85 ? 2.097 -2.155 21.938 1.00 36.97 85 ALA A N 1
ATOM 627 C CA . ALA A 1 85 ? 0.751 -2.733 21.959 1.00 36.97 85 ALA A CA 1
ATOM 628 C C . ALA A 1 85 ? -0.262 -1.583 21.833 1.00 36.97 85 ALA A C 1
ATOM 630 O O . ALA A 1 85 ? -0.019 -0.498 22.363 1.00 36.97 85 ALA A O 1
ATOM 631 N N . GLY A 1 86 ? -1.369 -1.795 21.118 1.00 39.25 86 GLY A N 1
ATOM 632 C CA . GLY A 1 86 ? -2.339 -0.755 20.744 1.00 39.25 86 GLY A CA 1
ATOM 633 C C . GLY A 1 86 ? -3.270 -0.278 21.865 1.00 39.25 86 GLY A C 1
ATOM 634 O O . GLY A 1 86 ? -4.459 -0.133 21.619 1.00 39.25 86 GLY A O 1
ATOM 635 N N . TYR A 1 87 ? -2.757 -0.048 23.077 1.00 38.88 87 TYR A N 1
ATOM 636 C CA . TYR A 1 87 ? -3.521 0.535 24.184 1.00 38.88 87 TYR A CA 1
ATOM 637 C C . TYR A 1 87 ? -3.157 2.009 24.363 1.00 38.88 87 TYR A C 1
ATOM 639 O O . TYR A 1 87 ? -1.994 2.357 24.591 1.00 38.88 87 TYR A O 1
ATOM 647 N N . THR A 1 88 ? -4.152 2.889 24.255 1.00 41.41 88 THR A N 1
ATOM 648 C CA . THR A 1 88 ? -3.952 4.335 24.374 1.00 41.41 88 THR A CA 1
ATOM 649 C C . THR A 1 88 ? -3.448 4.686 25.775 1.00 41.41 88 THR A C 1
ATOM 651 O O . THR A 1 88 ? -3.936 4.181 26.785 1.00 41.41 88 THR A O 1
ATOM 654 N N . ARG A 1 89 ? -2.425 5.547 25.838 1.00 38.06 89 ARG A N 1
ATOM 655 C CA . ARG A 1 89 ? -1.713 5.922 27.068 1.00 38.06 89 ARG A CA 1
ATOM 656 C C . ARG A 1 89 ? -2.672 6.540 28.094 1.00 38.06 89 ARG A C 1
ATOM 658 O O . ARG A 1 89 ? -3.010 7.714 27.977 1.00 38.06 89 ARG A O 1
ATOM 665 N N . CYS A 1 90 ? -3.038 5.776 29.122 1.00 42.12 90 CYS A N 1
ATOM 666 C CA . CYS A 1 90 ? -3.812 6.286 30.250 1.00 42.12 90 CYS A CA 1
ATOM 667 C C . CYS A 1 90 ? -3.003 7.376 30.977 1.00 42.12 90 CYS A C 1
ATOM 669 O O . CYS A 1 90 ? -1.901 7.119 31.473 1.00 42.12 90 CYS A O 1
ATOM 671 N N . LEU A 1 91 ? -3.521 8.607 31.001 1.00 42.34 91 LEU A N 1
ATOM 672 C CA . LEU A 1 91 ? -2.921 9.737 31.712 1.00 42.34 91 LEU A CA 1
ATOM 673 C C . LEU A 1 91 ? -3.278 9.666 33.201 1.00 42.34 91 LEU A C 1
ATOM 675 O O . LEU A 1 91 ? -3.973 10.531 33.723 1.00 42.34 91 LEU A O 1
ATOM 679 N N . CYS A 1 92 ? -2.782 8.640 33.896 1.00 37.78 92 CYS A N 1
ATOM 680 C CA . CYS A 1 92 ? -2.907 8.571 35.347 1.00 37.78 92 CYS A CA 1
ATOM 681 C C . CYS A 1 92 ? -2.036 9.655 35.997 1.00 37.78 92 CYS A C 1
ATOM 683 O O . CYS A 1 92 ? -0.848 9.449 36.275 1.00 37.78 92 CYS A O 1
ATOM 685 N N . SER A 1 93 ? -2.647 10.802 36.298 1.00 44.00 93 SER A N 1
ATOM 686 C CA . SER A 1 93 ? -2.271 11.584 37.474 1.00 44.00 93 SER A CA 1
ATOM 687 C C . SER A 1 93 ? -2.170 10.643 38.679 1.00 44.00 93 SER A C 1
ATOM 689 O O . SER A 1 93 ? -2.952 9.703 38.811 1.00 44.00 93 SER A O 1
ATOM 691 N N . ARG A 1 94 ? -1.171 10.850 39.544 1.00 43.12 94 ARG A N 1
ATOM 692 C CA . ARG A 1 94 ? -0.942 9.995 40.720 1.00 43.12 94 ARG A CA 1
ATOM 693 C C . ARG A 1 94 ? -2.075 10.162 41.736 1.00 43.12 94 ARG A C 1
ATOM 695 O 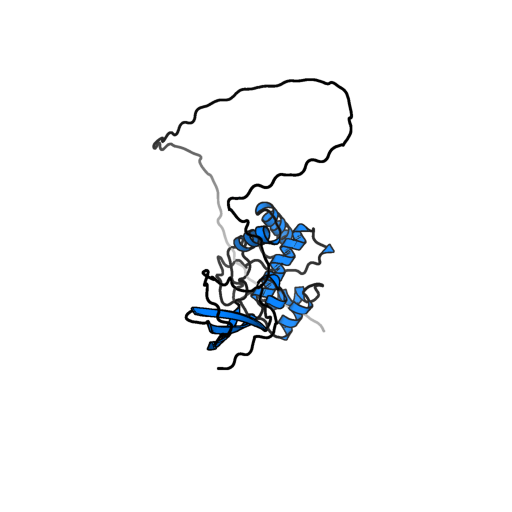O . ARG A 1 94 ? -1.940 10.945 42.672 1.00 43.12 94 ARG A O 1
ATOM 702 N N . SER A 1 95 ? -3.151 9.404 41.569 1.00 46.94 95 SER A N 1
ATOM 703 C CA . SER A 1 95 ? -4.202 9.303 42.573 1.00 46.94 95 SER A CA 1
ATOM 704 C C . SER A 1 95 ? -3.799 8.336 43.679 1.00 46.94 95 SER A C 1
ATOM 706 O O . SER A 1 95 ? -3.287 7.244 43.424 1.00 46.94 95 SER A O 1
ATOM 708 N N . SER A 1 96 ? -4.009 8.750 44.924 1.00 47.09 96 SER A N 1
ATOM 709 C CA . SER A 1 96 ? -3.608 8.020 46.128 1.00 47.09 96 SER A CA 1
ATOM 710 C C . SER A 1 96 ? -4.762 7.242 46.766 1.00 47.09 96 SER A C 1
ATOM 712 O O . SER A 1 96 ? -4.748 7.015 47.977 1.00 47.09 96 SER A O 1
ATOM 714 N N . ASN A 1 97 ? -5.781 6.873 45.984 1.00 55.59 97 ASN A N 1
ATOM 715 C CA . ASN A 1 97 ? -7.016 6.306 46.515 1.00 55.59 97 ASN A CA 1
ATOM 716 C C . ASN A 1 97 ? -6.990 4.770 46.627 1.00 55.59 97 ASN A C 1
ATOM 718 O O . ASN A 1 97 ? -6.446 4.063 45.781 1.00 55.59 97 ASN A O 1
ATOM 722 N N . LYS A 1 98 ? -7.571 4.247 47.715 1.00 61.12 98 LYS A N 1
ATOM 723 C CA . LYS A 1 98 ? -7.523 2.820 48.112 1.00 61.12 98 LYS A CA 1
ATOM 724 C C . LYS A 1 98 ? -8.689 1.976 47.577 1.00 61.12 98 LYS A C 1
ATOM 726 O O . LYS A 1 98 ? -8.871 0.836 48.014 1.00 61.12 98 LYS A O 1
ATOM 731 N N . GLU A 1 99 ? -9.491 2.519 46.670 1.00 64.00 99 GLU A N 1
ATOM 732 C CA . GLU A 1 99 ? -10.699 1.853 46.190 1.00 64.00 99 GLU A CA 1
ATOM 733 C C . GLU A 1 99 ? -10.403 0.732 45.189 1.00 64.00 99 GLU A C 1
ATOM 735 O O . GLU A 1 99 ? -9.531 0.836 44.332 1.00 64.00 99 GLU A O 1
ATOM 740 N N . LYS A 1 100 ? -11.138 -0.377 45.329 1.00 77.69 100 LYS A N 1
ATOM 741 C CA . LYS A 1 100 ? -10.943 -1.618 44.555 1.00 77.69 100 LYS A CA 1
ATOM 742 C C . LYS A 1 100 ? -12.118 -1.952 43.631 1.00 77.69 100 LYS A C 1
ATOM 744 O O . LYS A 1 100 ? -12.204 -3.077 43.146 1.00 77.69 100 LYS A O 1
ATOM 749 N N . ARG A 1 101 ? -13.066 -1.030 43.453 1.00 83.25 101 ARG A N 1
ATOM 750 C CA . ARG A 1 101 ? -14.278 -1.233 42.650 1.00 83.25 101 ARG A CA 1
ATOM 751 C C . ARG A 1 101 ? -14.407 -0.103 41.638 1.00 83.25 101 ARG A C 1
ATOM 753 O O . ARG A 1 101 ? -14.197 1.051 41.986 1.00 83.25 101 ARG A O 1
ATOM 760 N N . ALA A 1 102 ? -14.756 -0.469 40.412 1.00 85.12 102 ALA A N 1
ATOM 761 C CA . ALA A 1 102 ? -15.087 0.455 39.341 1.00 85.12 102 ALA A CA 1
ATOM 762 C C . ALA A 1 102 ? -16.571 0.298 39.009 1.00 85.12 102 ALA A C 1
ATOM 764 O O . ALA A 1 102 ? -17.049 -0.828 38.865 1.00 85.12 102 ALA A O 1
ATOM 765 N N . VAL A 1 103 ? -17.286 1.413 38.897 1.00 88.69 103 VAL A N 1
ATOM 766 C CA . VAL A 1 103 ? -18.675 1.457 38.427 1.00 88.69 103 VAL A CA 1
ATOM 767 C C . VAL A 1 103 ? -18.660 1.903 36.971 1.00 88.69 103 VAL A C 1
ATOM 769 O O . VAL A 1 103 ? -17.998 2.886 36.643 1.00 88.69 103 VAL A O 1
ATOM 772 N N . VAL A 1 104 ? -19.360 1.186 36.095 1.00 90.44 104 VAL A N 1
ATOM 773 C CA . VAL A 1 104 ? -19.539 1.605 34.699 1.00 90.44 104 VAL A CA 1
ATOM 774 C C . VAL A 1 104 ? -20.545 2.755 34.678 1.00 90.44 104 VAL A C 1
ATOM 776 O O . VAL A 1 104 ? -21.629 2.628 35.240 1.00 90.44 104 VAL A O 1
ATOM 779 N N . VAL A 1 105 ? -20.167 3.887 34.087 1.00 90.25 105 VAL A N 1
ATOM 780 C CA . VAL A 1 105 ? -21.003 5.097 34.004 1.00 90.25 105 VAL A CA 1
ATOM 781 C C . VAL A 1 105 ? -21.688 5.188 32.647 1.00 90.25 105 VAL A C 1
ATOM 783 O O . VAL A 1 105 ? -22.870 5.502 32.576 1.00 90.25 105 VAL A O 1
ATOM 786 N N . ASP A 1 106 ? -20.937 4.918 31.580 1.00 88.75 106 ASP A N 1
ATOM 787 C CA . ASP A 1 106 ? -21.404 5.010 30.200 1.00 88.75 106 ASP A CA 1
ATOM 788 C C . ASP A 1 106 ? -20.649 4.006 29.319 1.00 88.75 106 ASP A C 1
ATOM 790 O O . ASP A 1 106 ? -19.486 3.682 29.588 1.00 88.75 106 ASP A O 1
ATOM 794 N N . VAL A 1 107 ? -21.321 3.505 28.284 1.00 91.31 107 VAL A N 1
ATOM 795 C CA . VAL A 1 107 ? -20.783 2.559 27.300 1.00 91.31 107 VAL A CA 1
ATOM 796 C C . VAL A 1 107 ? -21.373 2.900 25.939 1.00 91.31 107 VAL A C 1
ATOM 798 O O . VAL A 1 107 ? -22.538 2.616 25.665 1.00 91.31 107 VAL A O 1
ATOM 801 N N . ASN A 1 108 ? -20.540 3.449 25.062 1.00 91.25 108 ASN A N 1
ATOM 802 C CA . ASN A 1 108 ? -20.890 3.721 23.678 1.00 91.25 108 ASN A CA 1
ATOM 803 C C . ASN A 1 108 ? -20.195 2.712 22.753 1.00 91.25 108 ASN A C 1
ATOM 805 O O . ASN A 1 108 ? -19.013 2.405 22.922 1.00 91.25 108 ASN A O 1
ATOM 809 N N . SER A 1 109 ? -20.926 2.199 21.765 1.00 91.50 109 SER A N 1
ATOM 810 C CA . SER A 1 109 ? -20.415 1.277 20.751 1.00 91.50 109 SER A CA 1
ATOM 811 C C . SER A 1 109 ? -20.731 1.801 19.353 1.00 91.50 109 SER A C 1
ATOM 813 O O . SER A 1 109 ? -21.897 1.834 18.950 1.00 91.50 109 SER A O 1
ATOM 815 N N . THR A 1 110 ? -19.703 2.165 18.596 1.00 92.88 110 THR A N 1
ATOM 816 C CA . THR A 1 110 ? -19.825 2.702 17.236 1.00 92.88 110 THR A CA 1
ATOM 817 C C . THR A 1 110 ? -19.110 1.800 16.227 1.00 92.88 110 THR A C 1
ATOM 819 O O . THR A 1 110 ? -18.237 1.005 16.578 1.00 92.88 110 THR A O 1
ATOM 822 N N . THR A 1 111 ? -19.472 1.910 14.948 1.00 93.94 111 THR A N 1
ATOM 823 C CA . THR A 1 111 ? -18.738 1.261 13.851 1.00 93.94 111 THR A CA 1
ATOM 824 C C . THR A 1 111 ? -18.081 2.340 13.000 1.00 93.94 111 THR A C 1
ATOM 826 O O . THR A 1 111 ? -18.756 3.052 12.257 1.00 93.94 111 THR A O 1
ATOM 829 N N . ASP A 1 112 ? -16.758 2.434 13.089 1.00 92.25 112 ASP A N 1
ATOM 830 C CA . ASP A 1 112 ? -15.951 3.398 12.349 1.00 92.25 112 ASP A CA 1
ATOM 831 C C . ASP A 1 112 ? -15.365 2.782 11.071 1.00 92.25 112 ASP A C 1
ATOM 833 O O . ASP A 1 112 ? -15.160 1.571 10.940 1.00 92.25 112 ASP A O 1
ATOM 837 N N . THR A 1 113 ? -15.068 3.638 10.090 1.00 92.19 113 THR A N 1
ATOM 838 C CA . THR A 1 113 ? -14.529 3.223 8.786 1.00 92.19 113 THR A CA 1
ATOM 839 C C . THR A 1 113 ? -13.128 3.786 8.563 1.00 92.19 113 THR A C 1
ATOM 841 O O . THR A 1 113 ? -12.948 4.969 8.247 1.00 92.19 113 THR A O 1
ATOM 844 N N . LEU A 1 114 ? -12.121 2.915 8.662 1.00 91.31 114 LEU A N 1
ATOM 845 C CA . LEU A 1 114 ? -10.732 3.243 8.361 1.00 91.31 114 LEU A CA 1
ATOM 846 C C . LEU A 1 114 ? -10.573 3.542 6.867 1.00 91.31 114 LEU A C 1
ATOM 848 O O . LEU A 1 114 ? -10.870 2.722 5.993 1.00 91.31 114 LEU A O 1
ATOM 852 N N . GLN A 1 115 ? -10.076 4.742 6.580 1.00 90.94 115 GLN A N 1
ATOM 853 C CA . GLN A 1 115 ? -9.903 5.230 5.219 1.00 90.94 115 GLN A CA 1
ATOM 854 C C . GLN A 1 115 ? -8.716 4.537 4.536 1.00 90.94 115 GLN A C 1
ATOM 856 O O . GLN A 1 115 ? -7.601 4.519 5.059 1.00 90.94 115 GLN A O 1
ATOM 861 N N . ARG A 1 116 ? -8.965 4.006 3.336 1.00 92.38 116 ARG A N 1
ATOM 862 C CA . ARG A 1 116 ? -7.946 3.438 2.441 1.00 92.38 116 ARG A CA 1
ATOM 863 C C . ARG A 1 116 ? -6.878 4.475 2.048 1.00 92.38 116 ARG A C 1
ATOM 865 O O . ARG A 1 116 ? -7.180 5.673 2.002 1.00 92.38 116 ARG A O 1
ATOM 872 N N . PRO A 1 117 ? -5.636 4.054 1.739 1.00 93.56 117 PRO A N 1
ATOM 873 C CA . PRO A 1 117 ? -4.605 4.971 1.267 1.00 93.56 117 PRO A CA 1
ATOM 874 C C . PRO A 1 117 ? -4.992 5.604 -0.076 1.00 93.56 117 PRO A C 1
ATOM 876 O O . PRO A 1 117 ? -5.632 4.977 -0.917 1.00 93.56 117 PRO A O 1
ATOM 879 N N . LEU A 1 118 ? -4.555 6.845 -0.295 1.00 94.56 118 LEU A N 1
ATOM 880 C CA . LEU A 1 118 ? -4.673 7.497 -1.599 1.00 94.56 118 LEU A CA 1
ATOM 881 C C . LEU A 1 118 ? -3.757 6.816 -2.637 1.00 94.56 118 LEU A C 1
ATOM 883 O O . LEU A 1 118 ? -2.703 6.282 -2.263 1.00 94.56 118 LEU A O 1
ATOM 887 N N . PRO A 1 119 ? -4.094 6.899 -3.937 1.00 95.75 119 PRO A N 1
ATOM 888 C CA . PRO A 1 119 ? -3.176 6.595 -5.030 1.00 95.75 119 PRO A CA 1
ATOM 889 C C . PRO A 1 119 ? -1.815 7.269 -4.841 1.00 95.75 119 PRO A C 1
ATOM 891 O O . PRO A 1 119 ? -1.720 8.439 -4.458 1.00 95.75 119 PRO A O 1
ATOM 894 N N . LEU A 1 120 ? -0.747 6.509 -5.078 1.00 96.00 120 LEU A N 1
ATOM 895 C CA . LEU A 1 120 ? 0.598 6.919 -4.701 1.00 96.00 120 LEU A CA 1
ATOM 896 C C . LEU A 1 120 ? 1.153 7.961 -5.685 1.00 96.00 120 LEU A C 1
ATOM 898 O O . LEU A 1 120 ? 1.218 7.722 -6.889 1.00 96.00 120 LEU A O 1
ATOM 902 N N . ASN A 1 121 ? 1.600 9.101 -5.162 1.00 96.62 121 ASN A N 1
ATOM 903 C CA . ASN A 1 121 ? 2.336 10.119 -5.915 1.00 96.62 121 ASN A CA 1
ATOM 904 C C . ASN A 1 121 ? 3.825 10.117 -5.532 1.00 96.62 121 ASN A C 1
ATOM 906 O O . ASN A 1 121 ? 4.212 9.506 -4.530 1.00 96.62 121 ASN A O 1
ATOM 910 N N . THR A 1 122 ? 4.677 10.803 -6.299 1.00 97.12 122 THR A N 1
ATOM 911 C CA . THR A 1 122 ? 6.137 10.779 -6.075 1.00 97.12 122 THR A CA 1
ATOM 912 C C . THR A 1 122 ? 6.510 11.269 -4.670 1.00 97.12 122 THR A C 1
ATOM 914 O O . T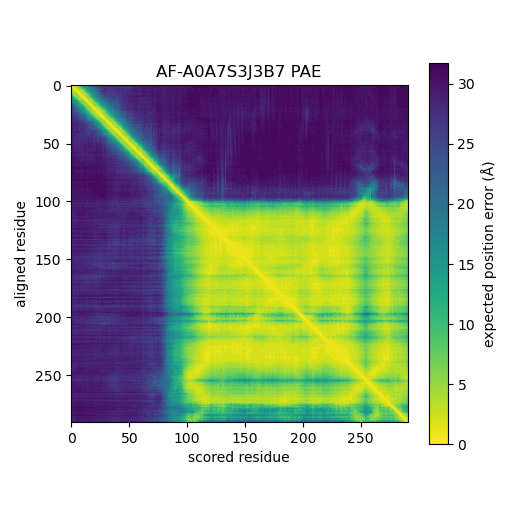HR A 1 122 ? 7.348 10.668 -4.004 1.00 97.12 122 THR A O 1
ATOM 917 N N . ASN A 1 123 ? 5.837 12.304 -4.158 1.00 96.69 123 ASN A N 1
ATOM 918 C CA . ASN A 1 123 ? 6.104 12.849 -2.821 1.00 96.69 123 ASN A CA 1
ATOM 919 C C . ASN A 1 123 ? 5.733 11.873 -1.688 1.00 96.69 123 ASN A C 1
ATOM 921 O O . ASN A 1 123 ? 6.436 11.812 -0.679 1.00 96.69 123 ASN A O 1
ATOM 925 N N . ARG A 1 124 ? 4.644 11.104 -1.836 1.00 96.31 124 ARG A N 1
ATOM 926 C CA . ARG A 1 124 ? 4.281 10.013 -0.917 1.00 96.31 124 ARG A CA 1
ATOM 927 C C . ARG A 1 124 ? 5.272 8.857 -1.022 1.00 96.31 124 ARG A C 1
ATOM 929 O O . ARG A 1 124 ? 5.737 8.407 0.020 1.00 96.31 124 ARG A O 1
ATOM 936 N N . LEU A 1 125 ? 5.629 8.430 -2.238 1.00 97.62 125 LEU A N 1
ATOM 937 C CA . LEU A 1 125 ? 6.608 7.361 -2.466 1.00 97.62 125 LEU A CA 1
ATOM 938 C C . LEU A 1 125 ? 7.921 7.651 -1.728 1.00 97.62 125 LEU A C 1
ATOM 940 O O . LEU A 1 125 ? 8.397 6.794 -0.994 1.00 97.62 125 LEU A O 1
ATOM 944 N N . LEU A 1 126 ? 8.470 8.862 -1.865 1.00 97.88 126 LEU A N 1
ATOM 945 C CA . LEU A 1 126 ? 9.741 9.232 -1.232 1.00 97.88 126 LEU A CA 1
ATOM 946 C C . LEU A 1 126 ? 9.668 9.233 0.300 1.00 97.88 126 LEU A C 1
ATOM 948 O O . LEU A 1 126 ? 10.612 8.797 0.953 1.00 97.88 126 LEU A O 1
ATOM 952 N N . LYS A 1 127 ? 8.547 9.686 0.878 1.00 97.12 127 LYS A N 1
ATOM 953 C CA . LYS A 1 127 ? 8.334 9.651 2.334 1.00 97.12 127 LYS A CA 1
ATOM 954 C C . LYS A 1 127 ? 8.258 8.216 2.853 1.00 97.12 127 LYS A C 1
ATOM 956 O O . LYS A 1 127 ? 8.964 7.878 3.794 1.00 97.12 127 LYS A O 1
ATOM 961 N N . VAL A 1 128 ? 7.440 7.374 2.219 1.00 96.00 128 VAL A N 1
ATOM 962 C CA . VAL A 1 128 ? 7.236 5.987 2.662 1.00 96.00 128 VAL A CA 1
ATOM 963 C C . VAL A 1 128 ? 8.485 5.134 2.412 1.00 96.00 128 VAL A C 1
ATOM 965 O O . VAL A 1 128 ? 8.870 4.363 3.279 1.00 96.00 128 VAL A O 1
ATOM 968 N N . ALA A 1 129 ? 9.201 5.323 1.299 1.00 96.94 129 ALA A N 1
ATOM 969 C CA . ALA A 1 129 ? 10.468 4.631 1.050 1.00 96.94 129 ALA A CA 1
ATOM 970 C C . ALA A 1 129 ? 11.567 5.003 2.067 1.00 96.94 129 ALA A C 1
ATOM 972 O O . ALA A 1 129 ? 12.344 4.136 2.470 1.00 96.94 129 ALA A O 1
ATOM 973 N N . ALA A 1 130 ? 11.609 6.255 2.533 1.00 97.38 130 ALA A N 1
ATOM 974 C CA . ALA A 1 130 ? 12.539 6.666 3.583 1.00 97.38 130 ALA A CA 1
ATOM 975 C C . ALA A 1 130 ? 12.201 6.036 4.949 1.00 97.38 130 ALA A C 1
ATOM 977 O O . ALA A 1 130 ? 13.112 5.629 5.667 1.00 97.38 130 ALA A O 1
ATOM 978 N N . THR A 1 131 ? 10.915 5.932 5.305 1.00 95.19 131 THR A N 1
ATOM 979 C CA . THR A 1 131 ? 10.471 5.359 6.590 1.00 95.19 131 THR A CA 1
ATOM 980 C C . THR A 1 131 ? 10.495 3.828 6.607 1.00 95.19 131 THR A C 1
ATOM 982 O O . THR A 1 131 ? 11.050 3.247 7.538 1.00 95.19 131 THR A O 1
ATOM 985 N N . ASP A 1 132 ? 9.941 3.176 5.584 1.00 93.31 132 ASP A N 1
ATOM 986 C CA . ASP A 1 132 ? 9.674 1.731 5.588 1.00 93.31 132 ASP A CA 1
ATOM 987 C C . ASP A 1 132 ? 10.807 0.922 4.941 1.00 93.31 132 ASP A C 1
ATOM 989 O O . ASP A 1 132 ? 11.062 -0.220 5.324 1.00 93.31 132 ASP A O 1
ATOM 993 N N . LEU A 1 133 ? 11.490 1.494 3.940 1.00 95.00 133 LEU A N 1
ATOM 994 C CA . LEU A 1 133 ? 12.549 0.810 3.181 1.00 95.00 133 LEU A CA 1
ATOM 995 C C . LEU A 1 133 ? 13.962 1.277 3.560 1.00 95.00 133 LEU A C 1
ATOM 997 O O . LEU A 1 133 ? 14.932 0.622 3.166 1.00 95.00 133 LEU A O 1
ATOM 1001 N N . GLY A 1 134 ? 14.082 2.391 4.294 1.00 96.38 134 GLY A N 1
ATOM 1002 C CA . GLY A 1 134 ? 15.354 3.030 4.646 1.00 96.38 134 GLY A CA 1
ATOM 1003 C C . GLY A 1 134 ? 16.123 3.602 3.448 1.00 96.38 134 GLY A C 1
ATOM 1004 O O . GLY A 1 134 ? 17.333 3.787 3.537 1.00 96.38 134 GLY A O 1
ATOM 1005 N N . MET A 1 135 ? 15.453 3.836 2.314 1.00 96.94 135 MET A N 1
ATOM 1006 C CA . MET A 1 135 ? 16.092 4.286 1.072 1.00 96.94 135 MET A CA 1
ATOM 1007 C C . MET A 1 135 ? 16.201 5.811 1.020 1.00 96.94 135 MET A C 1
ATOM 1009 O O . MET A 1 135 ? 15.266 6.521 1.399 1.00 96.94 135 MET A O 1
ATOM 1013 N N . SER A 1 136 ? 17.304 6.341 0.480 1.00 97.56 136 SER A N 1
ATOM 1014 C CA . SER A 1 136 ? 17.386 7.785 0.244 1.00 97.56 136 SER A CA 1
ATOM 1015 C C . SER A 1 136 ? 16.405 8.222 -0.861 1.00 97.56 136 SER A C 1
ATOM 1017 O O . SER A 1 136 ? 16.068 7.431 -1.755 1.00 97.56 136 SER A O 1
ATOM 1019 N N . PRO A 1 137 ? 15.963 9.495 -0.877 1.00 97.31 137 PRO A N 1
ATOM 1020 C CA . PRO A 1 137 ? 15.107 10.006 -1.947 1.00 97.31 137 PRO A CA 1
ATOM 1021 C C . PRO A 1 137 ? 15.741 9.879 -3.341 1.00 97.31 137 PRO A C 1
ATOM 1023 O O . PRO A 1 137 ? 15.046 9.590 -4.312 1.00 97.31 137 PRO A O 1
ATOM 1026 N N . HIS A 1 138 ? 17.063 10.052 -3.446 1.00 97.56 138 HIS A N 1
ATOM 1027 C CA . HIS A 1 138 ? 17.781 9.947 -4.717 1.00 97.56 138 HIS A CA 1
ATOM 1028 C C . HIS A 1 138 ? 17.808 8.505 -5.244 1.00 97.56 138 HIS A C 1
ATOM 1030 O O . HIS A 1 138 ? 17.475 8.273 -6.406 1.00 97.56 138 HIS A O 1
ATOM 1036 N N . GLU A 1 139 ? 18.131 7.529 -4.388 1.00 97.62 139 GLU A N 1
ATOM 1037 C CA . GLU A 1 139 ? 18.085 6.106 -4.750 1.00 97.62 139 GLU A CA 1
ATOM 1038 C C . GLU A 1 139 ? 16.666 5.678 -5.121 1.00 97.62 139 GLU A C 1
ATOM 1040 O O . GLU A 1 139 ? 16.477 5.040 -6.150 1.00 97.62 139 GLU A O 1
ATOM 1045 N N . THR A 1 140 ? 15.663 6.095 -4.344 1.00 98.06 140 THR A N 1
ATOM 1046 C CA . THR A 1 140 ? 14.249 5.782 -4.607 1.00 98.06 140 THR A CA 1
ATOM 1047 C C . THR A 1 140 ? 13.808 6.276 -5.987 1.00 98.06 140 THR A C 1
ATOM 1049 O O . THR A 1 140 ? 13.185 5.519 -6.732 1.00 98.06 140 THR A O 1
ATOM 1052 N N . LEU A 1 141 ? 14.159 7.513 -6.367 1.00 97.81 141 LEU A N 1
ATOM 1053 C CA . LEU A 1 141 ? 13.865 8.040 -7.706 1.00 97.81 141 LEU A CA 1
ATOM 1054 C C . LEU A 1 141 ? 14.613 7.279 -8.803 1.00 97.81 141 LEU A C 1
ATOM 1056 O O . LEU A 1 141 ? 13.993 6.918 -9.799 1.00 97.81 141 LEU A O 1
ATOM 1060 N N . LYS A 1 142 ? 15.906 6.988 -8.615 1.00 98.12 142 LYS A N 1
ATOM 1061 C CA . LYS A 1 142 ? 16.710 6.216 -9.577 1.00 98.12 142 LYS A CA 1
ATOM 1062 C C . LYS A 1 142 ? 16.148 4.803 -9.788 1.00 98.12 142 LYS A C 1
ATOM 1064 O O . LYS A 1 142 ? 16.101 4.313 -10.912 1.00 98.12 142 LYS A O 1
ATOM 1069 N N . THR A 1 143 ? 15.687 4.160 -8.717 1.00 98.12 143 THR A N 1
ATOM 1070 C CA . THR A 1 143 ? 15.033 2.846 -8.753 1.00 98.12 143 THR A CA 1
ATOM 1071 C C . THR A 1 143 ? 13.671 2.905 -9.450 1.00 98.12 143 THR A C 1
ATOM 1073 O O . THR A 1 143 ? 13.383 2.064 -10.298 1.00 98.12 143 THR A O 1
ATOM 1076 N N . ALA A 1 144 ? 12.843 3.911 -9.155 1.00 98.00 144 ALA A N 1
ATOM 1077 C CA . ALA A 1 144 ? 11.564 4.100 -9.842 1.00 98.00 144 ALA A CA 1
ATOM 1078 C C . ALA A 1 144 ? 11.749 4.419 -11.341 1.00 98.00 144 ALA A C 1
ATOM 1080 O O . ALA A 1 144 ? 10.978 3.954 -12.175 1.00 98.00 144 ALA A O 1
ATOM 1081 N N . GLU A 1 145 ? 12.806 5.145 -11.704 1.00 98.00 145 GLU A N 1
ATOM 1082 C CA . GLU A 1 145 ? 13.174 5.410 -13.095 1.00 98.00 145 GLU A CA 1
ATOM 1083 C C . GLU A 1 145 ? 13.572 4.132 -13.853 1.00 98.00 145 GLU A C 1
ATOM 1085 O O . GLU A 1 145 ? 13.154 3.950 -14.997 1.00 98.00 145 GLU A O 1
ATOM 1090 N N . ALA A 1 146 ? 14.306 3.209 -13.224 1.00 97.88 146 ALA A N 1
ATOM 1091 C CA . ALA A 1 146 ? 14.617 1.900 -13.808 1.00 97.88 146 ALA A CA 1
ATOM 1092 C C . ALA A 1 146 ? 13.357 1.024 -13.987 1.00 97.88 146 ALA A C 1
ATOM 1094 O O . ALA A 1 146 ? 13.157 0.421 -15.046 1.00 97.88 146 ALA A O 1
ATOM 1095 N N . LEU A 1 147 ? 12.452 1.023 -12.999 1.00 98.12 147 LEU A N 1
ATOM 1096 C CA . LEU A 1 147 ? 11.147 0.345 -13.073 1.00 98.12 147 LEU A CA 1
ATOM 1097 C C . LEU A 1 147 ? 10.228 0.924 -14.165 1.00 98.12 147 LEU A C 1
ATOM 1099 O O . LEU A 1 147 ? 9.439 0.192 -14.766 1.00 98.12 147 LEU A O 1
ATOM 1103 N N . TYR A 1 148 ? 10.321 2.227 -14.437 1.00 97.81 148 TYR A N 1
ATOM 1104 C CA . TYR A 1 148 ? 9.601 2.870 -15.536 1.00 97.81 148 TYR A CA 1
ATOM 1105 C C . TYR A 1 148 ? 10.173 2.453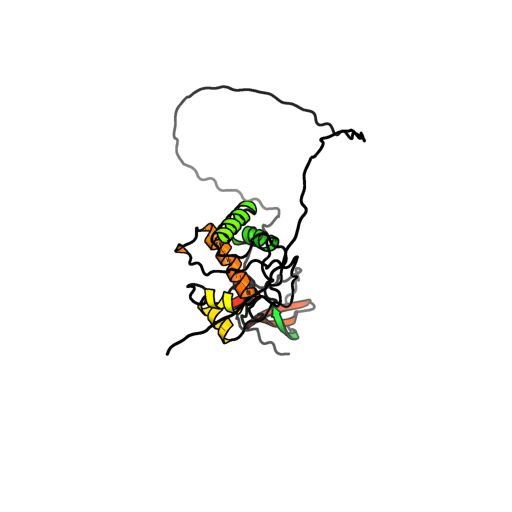 -16.901 1.00 97.81 148 TYR A C 1
ATOM 1107 O O . TYR A 1 148 ? 9.423 1.996 -17.760 1.00 97.81 148 TYR A O 1
ATOM 1115 N N . HIS A 1 149 ? 11.496 2.527 -17.092 1.00 97.19 149 HIS A N 1
ATOM 1116 C CA . HIS A 1 149 ? 12.139 2.149 -18.361 1.00 97.19 149 HIS A CA 1
ATOM 1117 C C . HIS A 1 149 ? 11.980 0.658 -18.712 1.00 97.19 149 HIS A C 1
ATOM 1119 O O . HIS A 1 149 ? 11.917 0.308 -19.887 1.00 97.19 149 HIS A O 1
ATOM 1125 N N . SER A 1 150 ? 11.864 -0.219 -17.712 1.00 95.75 150 SER A N 1
ATOM 1126 C CA . SER A 1 150 ? 11.544 -1.646 -17.893 1.00 95.75 150 SER A CA 1
ATOM 1127 C C . SER A 1 150 ? 10.046 -1.931 -18.121 1.00 95.75 150 SER A C 1
ATOM 1129 O O . SER A 1 150 ? 9.662 -3.076 -18.377 1.00 95.75 150 SER A O 1
ATOM 1131 N N . GLY A 1 151 ? 9.189 -0.903 -18.069 1.00 97.00 151 GLY A N 1
ATOM 1132 C CA . GLY A 1 151 ? 7.751 -1.003 -18.326 1.00 97.00 151 GLY A CA 1
ATOM 1133 C C . GLY A 1 151 ? 6.944 -1.636 -17.188 1.00 97.00 151 GLY A C 1
ATOM 1134 O O . GLY A 1 151 ? 5.851 -2.145 -17.432 1.00 97.00 151 GLY A O 1
ATOM 1135 N N . HIS A 1 152 ? 7.468 -1.642 -15.959 1.00 97.19 152 HIS A N 1
ATOM 1136 C CA . HIS A 1 152 ? 6.778 -2.205 -14.795 1.00 97.19 152 HIS A CA 1
ATOM 1137 C C . HIS A 1 152 ? 5.815 -1.229 -14.120 1.00 97.19 152 HIS A C 1
ATOM 1139 O O . HIS A 1 152 ? 4.790 -1.666 -13.594 1.00 97.19 152 HIS A O 1
ATOM 1145 N N . ILE A 1 153 ? 6.106 0.075 -14.153 1.00 98.00 153 ILE A N 1
ATOM 1146 C CA . ILE A 1 153 ? 5.278 1.117 -13.528 1.00 98.00 153 ILE A CA 1
ATOM 1147 C C . ILE A 1 153 ? 4.947 2.263 -14.494 1.00 98.00 153 ILE A C 1
ATOM 1149 O O . ILE A 1 153 ? 5.641 2.474 -15.488 1.00 98.00 153 ILE A O 1
ATOM 1153 N N . SER A 1 154 ? 3.898 3.025 -14.177 1.00 96.81 154 SER A N 1
ATOM 1154 C CA . SER A 1 154 ? 3.594 4.311 -14.818 1.00 96.81 154 SER A CA 1
ATOM 1155 C C . SER A 1 154 ? 4.682 5.366 -14.554 1.00 96.81 154 SER A C 1
ATOM 1157 O O . SER A 1 154 ? 5.605 5.161 -13.763 1.00 96.81 154 SER A O 1
ATOM 1159 N N . TYR A 1 155 ? 4.597 6.510 -15.239 1.00 96.56 155 TYR A N 1
ATOM 1160 C CA . TYR A 1 155 ? 5.621 7.555 -15.173 1.00 96.56 155 TYR A CA 1
ATOM 1161 C C . TYR A 1 155 ? 5.889 8.037 -13.736 1.00 96.56 155 TYR A C 1
ATOM 1163 O O . TYR A 1 155 ? 5.009 8.550 -13.045 1.00 96.56 155 TYR A O 1
ATOM 1171 N N . TYR A 1 156 ? 7.140 7.882 -13.298 1.00 95.94 156 TYR A N 1
ATOM 1172 C CA . TYR A 1 156 ? 7.529 7.966 -11.887 1.00 95.94 156 TYR A CA 1
ATOM 1173 C C . TYR A 1 156 ? 7.518 9.382 -11.274 1.00 95.94 156 TYR A C 1
ATOM 1175 O O . TYR A 1 156 ? 7.626 9.529 -10.052 1.00 95.94 156 TYR A O 1
ATOM 1183 N N . LYS A 1 157 ? 7.383 10.427 -12.103 1.00 95.00 157 LYS A N 1
ATOM 1184 C CA . LYS A 1 157 ? 7.296 11.844 -11.709 1.00 95.00 157 LYS A CA 1
ATOM 1185 C C . LYS A 1 157 ? 5.855 12.333 -11.886 1.00 95.00 157 LYS A C 1
ATOM 1187 O O . LYS A 1 157 ? 5.474 12.789 -12.959 1.00 95.00 157 LYS A O 1
ATOM 1192 N N . THR A 1 158 ? 5.058 12.227 -10.826 1.00 95.75 158 THR A N 1
ATOM 1193 C CA . THR A 1 158 ? 3.630 12.565 -10.819 1.00 95.75 158 THR A CA 1
ATOM 1194 C C . THR A 1 158 ? 3.201 13.136 -9.464 1.00 95.75 158 THR A C 1
ATOM 1196 O O . THR A 1 158 ? 3.598 12.643 -8.403 1.00 95.75 158 THR A O 1
ATOM 1199 N N . SER A 1 159 ? 2.395 14.199 -9.492 1.00 94.88 159 SER A N 1
ATOM 1200 C CA . SER A 1 159 ? 1.726 14.778 -8.318 1.00 94.88 159 SER A CA 1
ATOM 1201 C C . SER A 1 159 ? 0.307 14.233 -8.117 1.00 94.88 159 SER A C 1
ATOM 1203 O O . SER A 1 159 ? -0.214 14.328 -7.002 1.00 94.88 159 SER A O 1
ATOM 1205 N N . SER A 1 160 ? -0.283 13.632 -9.157 1.00 95.25 160 SER A N 1
ATOM 1206 C CA . SER A 1 160 ? -1.654 13.120 -9.175 1.00 95.25 160 SER A CA 1
ATOM 1207 C C . SER A 1 160 ? -1.924 12.090 -8.087 1.00 95.25 160 SER A C 1
ATOM 1209 O O . SER A 1 160 ? -1.092 11.241 -7.778 1.00 95.25 160 SER A O 1
ATOM 1211 N N . THR A 1 161 ? -3.136 12.146 -7.547 1.00 95.25 161 THR A N 1
ATOM 1212 C CA . THR A 1 161 ? -3.657 11.261 -6.496 1.00 95.25 161 THR A CA 1
ATOM 1213 C C . THR A 1 161 ? -5.011 10.650 -6.871 1.00 95.25 161 THR A C 1
ATOM 1215 O O . THR A 1 161 ? -5.686 10.093 -6.018 1.00 95.25 161 THR A O 1
ATOM 1218 N N . SER A 1 162 ? -5.406 10.707 -8.147 1.00 94.94 162 SER A N 1
ATOM 1219 C CA . SER A 1 162 ? -6.609 10.058 -8.684 1.00 94.94 162 SER A CA 1
ATOM 1220 C C . SER A 1 162 ? -6.301 9.362 -10.010 1.00 94.94 162 SER A C 1
ATOM 1222 O O . SER A 1 162 ? -5.549 9.893 -10.823 1.00 94.94 162 SER A O 1
ATOM 1224 N N . TYR A 1 163 ? -6.889 8.185 -10.246 1.00 93.56 163 TYR A N 1
ATOM 1225 C CA . TYR A 1 163 ? -6.725 7.423 -11.494 1.00 93.56 163 TYR A CA 1
ATOM 1226 C C . TYR A 1 163 ? -7.484 8.026 -12.689 1.00 93.56 163 TYR A C 1
ATOM 1228 O O . TYR A 1 163 ? -7.176 7.708 -13.835 1.00 93.56 163 TYR A O 1
ATOM 1236 N N . GLY A 1 164 ? -8.472 8.892 -12.439 1.00 91.31 164 GLY A N 1
ATOM 1237 C CA . GLY A 1 164 ? -9.391 9.388 -13.465 1.00 91.31 164 GLY A CA 1
ATOM 1238 C C . GLY A 1 164 ? -10.433 8.350 -13.915 1.00 91.31 164 GLY A C 1
ATOM 1239 O O . GLY A 1 164 ? -10.252 7.139 -13.797 1.00 91.31 164 GLY A O 1
ATOM 1240 N N . SER A 1 165 ? -11.556 8.825 -14.458 1.00 89.19 165 SER A N 1
ATOM 1241 C CA . SER A 1 165 ? -12.701 7.978 -14.841 1.00 89.19 165 SER A CA 1
ATOM 1242 C C . SER A 1 165 ? -12.434 7.060 -16.042 1.00 89.19 165 SER A C 1
ATOM 1244 O O . SER A 1 165 ? -13.034 5.989 -16.142 1.00 89.19 165 SER A O 1
ATOM 1246 N N . LYS A 1 166 ? -11.525 7.465 -16.938 1.00 90.25 166 LYS A N 1
ATOM 1247 C CA . LYS A 1 166 ? -11.167 6.736 -18.167 1.00 90.25 166 LYS A CA 1
ATOM 1248 C C . LYS A 1 166 ? -10.181 5.584 -17.941 1.00 90.25 166 LYS A C 1
ATOM 1250 O O . LYS A 1 166 ? -10.010 4.765 -18.837 1.00 90.25 166 LYS A O 1
ATOM 1255 N N . PHE A 1 167 ? -9.515 5.518 -16.785 1.00 93.31 167 PHE A N 1
ATOM 1256 C CA . PHE A 1 167 ? -8.518 4.482 -16.522 1.00 93.31 167 PHE A CA 1
ATOM 1257 C C . PHE A 1 167 ? -9.183 3.156 -16.128 1.00 93.31 167 PHE A C 1
ATOM 1259 O O . PHE A 1 167 ? -10.003 3.110 -15.204 1.00 93.31 167 PHE A O 1
ATOM 1266 N N . ARG A 1 168 ? -8.827 2.080 -16.836 1.00 94.00 168 ARG A N 1
ATOM 1267 C CA . ARG A 1 168 ? -9.370 0.733 -16.629 1.00 94.00 168 ARG A CA 1
ATOM 1268 C C . ARG A 1 168 ? -8.541 -0.013 -15.590 1.00 94.00 168 ARG A C 1
ATOM 1270 O O . ARG A 1 168 ? -7.442 -0.483 -15.864 1.00 94.00 168 ARG A O 1
ATOM 1277 N N . LEU A 1 169 ? -9.080 -0.095 -14.376 1.00 95.44 169 LEU A N 1
ATOM 1278 C CA . LEU A 1 169 ? -8.441 -0.794 -13.258 1.00 95.44 169 LEU A CA 1
ATOM 1279 C C . LEU A 1 169 ? -8.481 -2.321 -13.444 1.00 95.44 169 LEU A C 1
ATOM 1281 O O . LEU A 1 169 ? -7.561 -3.000 -12.989 1.00 95.44 169 LEU A O 1
ATOM 1285 N N . GLU A 1 170 ? -9.488 -2.840 -14.164 1.00 95.50 170 GLU A N 1
ATOM 1286 C CA . GLU A 1 170 ? -9.592 -4.264 -14.522 1.00 95.50 170 GLU A CA 1
ATOM 1287 C C . GLU A 1 170 ? -8.327 -4.783 -15.219 1.00 95.50 170 GLU A C 1
ATOM 1289 O O . GLU A 1 170 ? -7.817 -5.838 -14.853 1.00 95.50 170 GLU A O 1
ATOM 1294 N N . ASP A 1 171 ? -7.796 -4.030 -16.189 1.00 95.69 171 ASP A N 1
ATOM 1295 C CA . ASP A 1 171 ? -6.667 -4.463 -17.024 1.00 95.69 171 ASP A CA 1
ATOM 1296 C C . ASP A 1 171 ? -5.384 -4.642 -16.188 1.00 95.69 171 ASP A C 1
ATOM 1298 O O . ASP A 1 171 ? -4.617 -5.586 -16.389 1.00 95.69 171 ASP A O 1
ATOM 1302 N N . VAL A 1 172 ? -5.186 -3.778 -15.185 1.00 96.44 172 VAL A N 1
ATOM 1303 C CA . VAL A 1 172 ? -4.071 -3.872 -14.228 1.00 96.44 172 VAL A CA 1
ATOM 1304 C C . VAL A 1 172 ? -4.259 -5.047 -13.265 1.00 96.44 172 VAL A C 1
ATOM 1306 O O . VAL A 1 172 ? -3.315 -5.795 -13.004 1.00 96.44 172 VAL A O 1
ATOM 1309 N N . LEU A 1 173 ? -5.474 -5.239 -12.744 1.00 96.88 173 LEU A N 1
ATOM 1310 C CA . LEU A 1 173 ? -5.792 -6.367 -11.863 1.00 96.88 173 LEU A CA 1
ATOM 1311 C C . LEU A 1 173 ? -5.594 -7.713 -12.575 1.00 96.88 173 LEU A C 1
ATOM 1313 O O . LEU A 1 173 ? -4.950 -8.604 -12.019 1.00 96.88 173 LEU A O 1
ATOM 1317 N N . ALA A 1 174 ? -6.061 -7.833 -13.820 1.00 96.50 174 ALA A N 1
ATOM 1318 C CA . ALA A 1 174 ? -5.886 -9.019 -14.654 1.00 96.50 174 ALA A CA 1
ATOM 1319 C C . ALA A 1 174 ? -4.400 -9.327 -14.910 1.00 96.50 174 ALA A C 1
ATOM 1321 O O . ALA A 1 174 ? -3.979 -10.478 -14.794 1.00 96.50 174 ALA A O 1
ATOM 1322 N N . ALA A 1 175 ? -3.571 -8.306 -15.160 1.00 96.38 175 ALA A N 1
ATOM 1323 C CA . ALA A 1 175 ? -2.123 -8.483 -15.290 1.00 96.38 175 ALA A CA 1
ATOM 1324 C C . ALA A 1 175 ? -1.460 -9.008 -13.998 1.00 96.38 175 ALA A C 1
ATOM 1326 O O . ALA A 1 175 ? -0.435 -9.688 -14.067 1.00 96.38 175 ALA A O 1
ATOM 1327 N N . HIS A 1 176 ? -2.034 -8.719 -12.824 1.00 97.12 176 HIS A N 1
ATOM 1328 C CA . HIS A 1 176 ? -1.499 -9.093 -11.510 1.00 97.12 176 HIS A CA 1
ATOM 1329 C C . HIS A 1 176 ? -2.084 -10.389 -10.915 1.00 97.12 176 HIS A C 1
ATOM 1331 O O . HIS A 1 176 ? -1.521 -10.897 -9.945 1.00 97.12 176 HIS A O 1
ATOM 1337 N N . GLN A 1 177 ? -3.149 -10.964 -11.488 1.00 95.69 177 GLN A N 1
ATOM 1338 C CA . GLN A 1 177 ? -3.879 -12.114 -10.919 1.00 95.69 177 GLN A CA 1
ATOM 1339 C C . GLN A 1 177 ? -3.031 -13.387 -10.723 1.00 95.69 177 GLN A C 1
ATOM 1341 O O . GLN A 1 177 ? -3.302 -14.178 -9.824 1.00 95.69 177 GLN A O 1
ATOM 1346 N N . LEU A 1 178 ? -1.989 -13.581 -11.541 1.00 95.12 178 LEU A N 1
ATOM 1347 C CA . LEU A 1 178 ? -1.102 -14.753 -11.490 1.00 95.12 178 LEU A CA 1
ATOM 1348 C C . LEU A 1 178 ? 0.129 -14.561 -10.586 1.00 95.12 178 LEU A C 1
ATOM 1350 O O . LEU A 1 178 ? 0.960 -15.460 -10.493 1.00 95.12 178 LEU A O 1
ATOM 1354 N N . HIS A 1 179 ? 0.280 -13.399 -9.945 1.00 96.81 179 HIS A N 1
ATOM 1355 C CA . HIS A 1 179 ? 1.458 -13.097 -9.134 1.00 96.81 179 HIS A CA 1
ATOM 1356 C C . HIS A 1 179 ? 1.493 -13.917 -7.832 1.00 96.81 179 HIS A C 1
ATOM 1358 O O . HIS A 1 179 ? 0.500 -13.982 -7.104 1.00 96.81 179 HIS A O 1
ATOM 1364 N N . SER A 1 180 ? 2.666 -14.439 -7.475 1.00 95.56 180 SER A N 1
ATOM 1365 C CA . SER A 1 180 ? 2.905 -15.294 -6.303 1.00 95.56 180 SER A CA 1
ATOM 1366 C C . SER A 1 180 ? 2.348 -14.748 -4.972 1.00 95.56 180 SER A C 1
ATOM 1368 O O . SER A 1 180 ? 1.562 -15.422 -4.309 1.00 95.56 180 SER A O 1
ATOM 1370 N N . GLU A 1 181 ? 2.728 -13.525 -4.579 1.00 94.06 181 GLU A N 1
ATOM 1371 C CA . GLU A 1 181 ? 2.337 -12.929 -3.286 1.00 94.06 181 GLU A CA 1
ATOM 1372 C C . GLU A 1 181 ? 0.879 -12.422 -3.220 1.00 94.06 181 GLU A C 1
ATOM 1374 O O . GLU A 1 181 ? 0.177 -12.695 -2.249 1.00 94.06 181 GLU A O 1
ATOM 1379 N N . TRP A 1 182 ? 0.419 -11.649 -4.213 1.00 96.19 182 TRP A N 1
ATOM 1380 C CA . TRP A 1 182 ? -0.863 -10.922 -4.165 1.00 96.19 182 TRP A CA 1
ATOM 1381 C C . TRP A 1 182 ? -1.862 -11.305 -5.262 1.00 96.19 182 TRP A C 1
ATOM 1383 O O . TRP A 1 182 ? -2.949 -10.732 -5.305 1.00 96.19 182 TRP A O 1
ATOM 1393 N N . GLY A 1 183 ? -1.549 -12.266 -6.136 1.00 96.50 183 GLY A N 1
ATOM 1394 C CA . GLY A 1 183 ? -2.426 -12.658 -7.244 1.00 96.50 183 GLY A CA 1
ATOM 1395 C C . GLY A 1 183 ? -3.809 -13.110 -6.776 1.00 96.50 183 GLY A C 1
ATOM 1396 O O . GLY A 1 183 ? -4.818 -12.638 -7.291 1.00 96.50 183 GLY A O 1
ATOM 1397 N N . LYS A 1 184 ? -3.867 -13.886 -5.684 1.00 96.25 184 LYS A N 1
ATOM 1398 C CA . LYS A 1 184 ? -5.125 -14.263 -5.009 1.00 96.25 184 LYS A CA 1
ATOM 1399 C C . LYS A 1 184 ? -5.942 -13.051 -4.536 1.00 96.25 184 LYS A C 1
ATOM 1401 O O . LYS A 1 184 ? -7.166 -13.084 -4.592 1.00 96.25 184 LYS A O 1
ATOM 1406 N N . TYR A 1 185 ? -5.281 -11.983 -4.082 1.00 96.19 185 TYR A N 1
ATOM 1407 C CA . TYR A 1 185 ? -5.949 -10.752 -3.648 1.00 96.19 185 TYR A CA 1
ATOM 1408 C C . TYR A 1 185 ? -6.496 -9.975 -4.853 1.00 96.19 185 TYR A C 1
ATOM 1410 O O . TYR A 1 185 ? -7.666 -9.601 -4.851 1.00 96.19 185 TYR A O 1
ATOM 1418 N N . ALA A 1 186 ? -5.692 -9.812 -5.910 1.00 96.69 186 ALA A N 1
ATOM 1419 C CA . ALA A 1 186 ? -6.110 -9.178 -7.162 1.00 96.69 186 ALA A CA 1
ATOM 1420 C C . ALA A 1 186 ? -7.286 -9.918 -7.829 1.00 96.69 186 ALA A C 1
ATOM 1422 O O . ALA A 1 186 ? -8.261 -9.283 -8.224 1.00 96.69 186 ALA A O 1
ATOM 1423 N N . LEU A 1 187 ? -7.245 -11.253 -7.865 1.00 96.31 187 LEU A N 1
ATOM 1424 C CA . LEU A 1 187 ? -8.347 -12.098 -8.329 1.00 96.31 187 LEU A CA 1
ATOM 1425 C C . LEU A 1 187 ? -9.605 -11.896 -7.469 1.00 96.31 187 LEU A C 1
ATOM 1427 O O . LEU A 1 187 ? -10.680 -11.650 -8.007 1.00 96.31 187 LEU A O 1
ATOM 1431 N N . SER A 1 188 ? -9.472 -11.862 -6.138 1.00 95.50 188 SER A N 1
ATOM 1432 C CA . SER A 1 188 ? -10.623 -11.608 -5.258 1.00 95.50 188 SER A CA 1
ATOM 1433 C C . SER A 1 188 ? -11.246 -10.212 -5.424 1.00 95.50 188 SER A C 1
ATOM 1435 O O . SER A 1 188 ? -12.435 -10.052 -5.160 1.00 95.50 188 SER A O 1
ATOM 1437 N N . LEU A 1 189 ? -10.476 -9.211 -5.878 1.00 95.56 189 LEU A N 1
ATOM 1438 C CA . LEU A 1 189 ? -10.985 -7.878 -6.230 1.00 95.56 189 LEU A CA 1
ATOM 1439 C C . LEU A 1 189 ? -11.734 -7.875 -7.571 1.00 95.56 189 LEU A C 1
ATOM 1441 O O . LEU A 1 189 ? -12.703 -7.132 -7.710 1.00 95.56 189 LEU A O 1
ATOM 1445 N N . LEU A 1 190 ? -11.320 -8.705 -8.536 1.00 95.31 190 LEU A N 1
ATOM 1446 C CA . LEU A 1 190 ? -12.059 -8.910 -9.788 1.00 95.31 190 LEU A CA 1
ATOM 1447 C C . LEU A 1 190 ? -13.405 -9.609 -9.533 1.00 95.31 190 LEU A C 1
ATOM 1449 O O . LEU A 1 190 ? -14.412 -9.211 -10.108 1.00 95.31 190 LEU A O 1
ATOM 1453 N N . GLU A 1 191 ? -13.441 -10.601 -8.639 1.00 95.06 191 GLU A N 1
ATOM 1454 C CA . GLU A 1 191 ? -14.660 -11.360 -8.311 1.00 95.06 191 GLU A CA 1
ATOM 1455 C C . GLU A 1 191 ?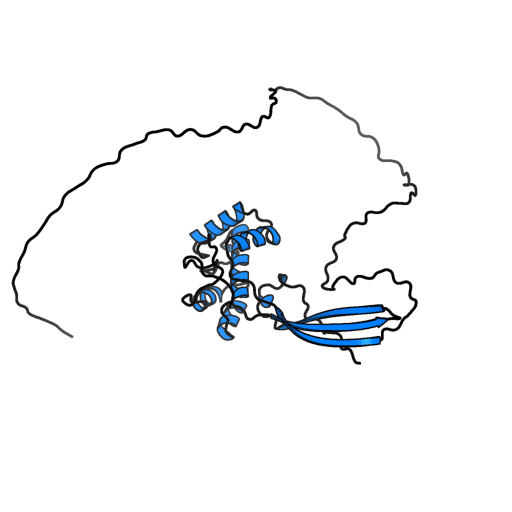 -15.642 -10.594 -7.407 1.00 95.06 191 GLU A C 1
ATOM 1457 O O . GLU A 1 191 ? -16.846 -10.597 -7.649 1.00 95.06 191 GLU A O 1
ATOM 1462 N N . LYS A 1 192 ? -15.152 -9.949 -6.337 1.00 92.88 192 LYS A N 1
ATOM 1463 C CA . LYS A 1 192 ? -15.993 -9.301 -5.300 1.00 92.88 192 LYS A CA 1
ATOM 1464 C C . LYS A 1 192 ? -16.248 -7.810 -5.549 1.00 92.88 192 LYS A C 1
ATOM 1466 O O . LYS A 1 192 ? -16.893 -7.145 -4.724 1.00 92.88 192 LYS A O 1
ATOM 1471 N N . GLY A 1 193 ? -15.706 -7.291 -6.647 1.00 92.81 193 GLY A N 1
ATOM 1472 C CA . GLY A 1 193 ? -15.673 -5.876 -6.986 1.00 92.81 193 GLY A CA 1
ATOM 1473 C C . GLY A 1 193 ? -14.652 -5.075 -6.170 1.00 92.81 193 GLY A C 1
ATOM 1474 O O . GLY A 1 193 ? -14.414 -5.321 -4.982 1.00 92.81 193 GLY A O 1
ATOM 1475 N N . PHE A 1 194 ? -14.100 -4.062 -6.827 1.00 94.06 194 PHE A N 1
ATOM 1476 C CA . PHE A 1 194 ? -13.238 -3.024 -6.271 1.00 94.06 194 PHE A CA 1
ATOM 1477 C C . PHE A 1 194 ? -13.935 -1.664 -6.406 1.00 94.06 194 PHE A C 1
ATOM 1479 O O . PHE A 1 194 ? -14.802 -1.490 -7.264 1.00 94.06 194 PHE A O 1
ATOM 1486 N N . ASP A 1 195 ? -13.516 -0.683 -5.612 1.00 92.00 195 ASP A N 1
ATOM 1487 C CA . ASP A 1 195 ? -14.046 0.678 -5.694 1.00 92.00 195 ASP A CA 1
ATOM 1488 C C . ASP A 1 195 ? -12.957 1.631 -6.198 1.00 92.00 195 ASP A C 1
ATOM 1490 O O . ASP A 1 195 ? -11.763 1.429 -5.969 1.00 92.00 195 ASP A O 1
ATOM 1494 N N . ARG A 1 196 ? -13.350 2.732 -6.839 1.00 90.81 196 ARG A N 1
ATOM 1495 C CA . ARG A 1 196 ? -12.410 3.825 -7.122 1.00 90.81 196 ARG A CA 1
ATOM 1496 C C . ARG A 1 196 ? -12.236 4.692 -5.866 1.00 90.81 196 ARG A C 1
ATOM 1498 O O . ARG A 1 196 ? -13.226 4.950 -5.190 1.00 90.81 196 ARG A O 1
ATOM 1505 N N . PRO A 1 197 ? -11.020 5.171 -5.548 1.00 87.88 197 PRO A N 1
ATOM 1506 C CA . PRO A 1 197 ? -10.818 6.084 -4.430 1.00 87.88 197 PRO A CA 1
ATOM 1507 C C . PRO A 1 197 ? -11.513 7.424 -4.696 1.00 87.88 197 PRO A C 1
ATOM 1509 O O . PRO A 1 197 ? -11.236 8.096 -5.688 1.00 87.88 197 PRO A O 1
ATOM 1512 N N . ASP A 1 198 ? -12.391 7.818 -3.777 1.00 78.50 198 ASP A N 1
ATOM 1513 C CA . ASP A 1 198 ? -13.293 8.978 -3.891 1.00 78.50 198 ASP A CA 1
ATOM 1514 C C . ASP A 1 198 ? -12.576 10.317 -3.669 1.00 78.50 198 ASP A C 1
ATOM 1516 O O . ASP A 1 198 ? -13.119 11.389 -3.925 1.00 78.50 198 ASP A O 1
ATOM 1520 N N . ARG A 1 199 ? -11.349 10.256 -3.141 1.00 81.25 199 ARG A N 1
ATOM 1521 C CA . ARG A 1 199 ? -10.523 11.405 -2.770 1.00 81.25 199 ARG A CA 1
ATOM 1522 C C . ARG A 1 199 ? -9.260 11.426 -3.620 1.00 81.25 199 ARG A C 1
ATOM 1524 O O . ARG A 1 199 ? -8.612 10.395 -3.790 1.00 81.25 199 ARG A O 1
ATOM 1531 N N . GLY A 1 200 ? -8.873 12.618 -4.060 1.00 88.00 200 GLY A N 1
ATOM 1532 C CA . GLY A 1 200 ? -7.645 12.861 -4.812 1.00 88.00 200 GLY A CA 1
ATOM 1533 C C . GLY A 1 200 ? -7.888 13.712 -6.054 1.00 88.00 200 GLY A C 1
ATOM 1534 O O . GLY A 1 200 ? -9.013 13.857 -6.521 1.00 88.00 200 GLY A O 1
ATOM 1535 N N . GLU A 1 201 ? -6.809 14.261 -6.598 1.00 91.25 201 GLU A N 1
ATOM 1536 C CA . GLU A 1 201 ? -6.828 15.149 -7.762 1.00 91.25 201 GLU A CA 1
ATOM 1537 C C . GLU A 1 201 ? -6.014 14.543 -8.913 1.00 91.25 201 GLU A C 1
ATOM 1539 O O . GLU A 1 201 ? -4.949 13.957 -8.696 1.00 91.25 201 GLU A O 1
ATOM 1544 N N . LEU A 1 202 ? -6.514 14.674 -10.144 1.00 90.88 202 LEU A N 1
ATOM 1545 C CA . LEU A 1 202 ? -5.794 14.296 -11.360 1.00 90.88 202 LEU A CA 1
ATOM 1546 C C . LEU A 1 202 ? -5.111 15.542 -11.939 1.00 90.88 202 LEU A C 1
ATOM 1548 O O . LEU A 1 202 ? -5.743 16.345 -12.623 1.00 90.88 202 LEU A O 1
ATOM 1552 N N . VAL A 1 203 ? -3.814 15.696 -11.682 1.00 89.81 203 VAL A N 1
ATOM 1553 C CA . VAL A 1 203 ? -3.049 16.884 -12.074 1.00 89.81 203 VAL A CA 1
ATOM 1554 C C . VAL A 1 203 ? -2.471 16.688 -13.477 1.00 89.81 203 VAL A C 1
ATOM 1556 O O . VAL A 1 203 ? -1.774 15.712 -13.754 1.00 89.81 203 VAL A O 1
ATOM 1559 N N . GLY A 1 204 ? -2.776 17.612 -14.393 1.00 85.69 204 GLY A N 1
ATOM 1560 C CA . GLY A 1 204 ? -2.232 17.609 -15.760 1.00 85.69 204 GLY A CA 1
ATOM 1561 C C . GLY A 1 204 ? -2.586 16.378 -16.608 1.00 85.69 204 GLY A C 1
ATOM 1562 O O . GLY A 1 204 ? -1.905 16.107 -17.590 1.00 85.69 204 GLY A O 1
ATOM 1563 N N . GLY A 1 205 ? -3.605 15.599 -16.221 1.00 86.88 205 GLY A N 1
ATOM 1564 C CA . GLY A 1 205 ? -3.988 14.357 -16.907 1.00 86.88 205 GLY A CA 1
ATOM 1565 C C . GLY A 1 205 ? -3.007 13.187 -16.737 1.00 86.88 205 GLY A C 1
ATOM 1566 O O . GLY A 1 205 ? -3.211 12.138 -17.345 1.00 86.88 205 GLY A O 1
ATOM 1567 N N . VAL A 1 206 ? -1.960 13.336 -15.918 1.00 92.44 206 VAL A N 1
ATOM 1568 C CA . VAL A 1 206 ? -0.952 12.291 -15.681 1.00 92.44 206 VAL A CA 1
ATOM 1569 C C . VAL A 1 206 ? -1.463 11.318 -14.623 1.00 92.44 206 VAL A C 1
ATOM 1571 O O . VAL A 1 206 ? -1.933 11.742 -13.568 1.00 92.44 206 VAL A O 1
ATOM 1574 N N . LEU A 1 207 ? -1.348 10.012 -14.871 1.00 94.50 207 LEU A N 1
ATOM 1575 C CA . LEU A 1 207 ? -1.722 8.990 -13.890 1.00 94.50 207 LEU A CA 1
ATOM 1576 C C . LEU A 1 207 ? -0.845 9.068 -12.616 1.00 94.50 207 LEU A C 1
ATOM 1578 O O . LEU A 1 207 ? 0.313 9.496 -12.677 1.00 94.50 207 LEU A O 1
ATOM 1582 N N . PRO A 1 208 ? -1.356 8.630 -11.452 1.00 96.44 208 PRO A N 1
ATOM 1583 C CA . PRO A 1 208 ? -0.535 8.324 -10.280 1.00 96.44 208 PRO A CA 1
ATOM 1584 C C . PRO A 1 208 ? 0.373 7.109 -10.558 1.00 96.44 208 PRO A C 1
ATOM 1586 O O . PRO A 1 208 ? 0.324 6.495 -11.631 1.00 96.44 208 PRO A O 1
ATOM 1589 N N . LEU A 1 209 ? 1.194 6.726 -9.578 1.00 97.44 209 LEU A N 1
ATOM 1590 C CA . LEU A 1 209 ? 2.021 5.522 -9.652 1.00 97.44 209 LEU A CA 1
ATOM 1591 C C . LEU A 1 209 ? 1.128 4.269 -9.664 1.00 97.44 209 LEU A C 1
ATOM 1593 O O . LEU A 1 209 ? 0.376 4.008 -8.723 1.00 97.44 209 LEU A O 1
ATOM 1597 N N . VAL A 1 210 ? 1.223 3.500 -10.747 1.00 97.31 210 VAL A N 1
ATOM 1598 C CA . VAL A 1 210 ? 0.460 2.275 -11.023 1.00 97.31 210 VAL A CA 1
ATOM 1599 C C . VAL A 1 210 ? 1.442 1.197 -11.482 1.00 97.31 210 VAL A C 1
ATOM 1601 O O . VAL A 1 210 ? 2.270 1.494 -12.346 1.00 97.31 210 VAL A O 1
ATOM 1604 N N . PRO A 1 211 ? 1.365 -0.042 -10.971 1.00 97.31 211 PRO A N 1
ATOM 1605 C CA . PRO A 1 211 ? 2.097 -1.162 -11.545 1.00 97.31 211 PRO A CA 1
ATOM 1606 C C . PRO A 1 211 ? 1.390 -1.606 -12.834 1.00 97.31 211 PRO A C 1
ATOM 1608 O O . PRO A 1 211 ? 0.295 -2.146 -12.793 1.00 97.31 211 PRO A O 1
ATOM 1611 N N . ILE A 1 212 ? 1.970 -1.332 -14.001 1.00 96.62 212 ILE A N 1
ATOM 1612 C CA . ILE A 1 212 ? 1.333 -1.652 -15.293 1.00 96.62 212 ILE A CA 1
ATOM 1613 C C . ILE A 1 212 ? 1.517 -3.136 -15.637 1.00 96.62 212 ILE A C 1
ATOM 1615 O O . ILE A 1 212 ? 0.661 -3.748 -16.272 1.00 96.62 212 ILE A O 1
ATOM 1619 N N . LYS A 1 213 ? 2.646 -3.721 -15.223 1.00 96.38 213 LYS A N 1
ATOM 1620 C CA . LYS A 1 213 ? 3.053 -5.077 -15.594 1.00 96.38 213 LYS A CA 1
ATOM 1621 C C . LYS A 1 213 ? 3.538 -5.842 -14.372 1.00 96.38 213 LYS A C 1
ATOM 1623 O O . LYS A 1 213 ? 4.460 -5.393 -13.684 1.00 96.38 213 LYS A O 1
ATOM 1628 N N . SER A 1 214 ? 2.977 -7.034 -14.171 1.00 96.56 214 SER A N 1
ATOM 1629 C CA . SER A 1 214 ? 3.404 -7.965 -13.126 1.00 96.56 214 SER A CA 1
ATOM 1630 C C . SER A 1 214 ? 4.885 -8.343 -13.268 1.00 96.56 214 SER A C 1
ATOM 1632 O O . SER A 1 214 ? 5.367 -8.664 -14.362 1.00 96.56 214 SER A O 1
ATOM 1634 N N . ALA A 1 215 ? 5.611 -8.288 -12.155 1.00 95.56 215 ALA A N 1
ATOM 1635 C CA . ALA A 1 215 ? 7.007 -8.679 -12.017 1.00 95.56 215 ALA A CA 1
ATOM 1636 C C . ALA A 1 215 ? 7.135 -9.618 -10.820 1.00 95.56 215 ALA A C 1
ATOM 1638 O O . ALA A 1 215 ? 6.559 -9.341 -9.779 1.00 95.56 215 ALA A O 1
ATOM 1639 N N . GLU A 1 216 ? 7.921 -10.684 -10.951 1.00 95.69 216 GLU A N 1
ATOM 1640 C CA . GLU A 1 216 ? 8.236 -11.588 -9.840 1.00 95.69 216 GLU A CA 1
ATOM 1641 C C . GLU A 1 216 ? 9.584 -11.216 -9.217 1.00 95.69 216 GLU A C 1
ATOM 1643 O O . GLU A 1 216 ? 10.488 -10.733 -9.907 1.00 95.69 216 GLU A O 1
ATOM 1648 N N . LYS A 1 217 ? 9.753 -11.514 -7.925 1.00 92.56 217 LYS A N 1
ATOM 1649 C CA . LYS A 1 217 ? 10.928 -11.135 -7.118 1.00 92.56 217 LYS A CA 1
ATOM 1650 C C . LYS A 1 217 ? 12.283 -11.528 -7.718 1.00 92.56 217 LYS A C 1
ATOM 1652 O O . LYS A 1 217 ? 13.258 -10.818 -7.511 1.00 92.56 217 LYS A O 1
ATOM 1657 N N . GLY A 1 218 ? 12.351 -12.628 -8.470 1.00 92.38 218 GLY A N 1
ATOM 1658 C CA . GLY A 1 218 ? 13.580 -13.088 -9.131 1.00 92.38 218 GLY A CA 1
ATOM 1659 C C . GLY A 1 218 ? 13.968 -12.329 -10.410 1.00 92.38 218 GLY A C 1
ATOM 1660 O O . GLY A 1 218 ? 15.049 -12.573 -10.935 1.00 92.38 218 GLY A O 1
ATOM 1661 N N . LYS A 1 219 ? 13.109 -11.442 -10.935 1.00 93.56 219 LYS A N 1
ATOM 1662 C CA . LYS A 1 219 ? 13.354 -10.674 -12.176 1.00 93.56 219 LYS A CA 1
ATOM 1663 C C . LYS A 1 219 ? 13.845 -9.244 -11.934 1.00 93.56 219 LYS A C 1
ATOM 1665 O O . LYS A 1 219 ? 14.275 -8.594 -12.879 1.00 93.56 219 LYS A O 1
ATOM 1670 N N . LEU A 1 220 ? 13.749 -8.756 -10.698 1.00 95.94 220 LEU A N 1
ATOM 1671 C CA . LEU A 1 220 ? 14.117 -7.400 -10.291 1.00 95.94 220 LEU A CA 1
ATOM 1672 C C . LEU A 1 220 ? 15.268 -7.449 -9.283 1.00 95.94 220 LEU A C 1
ATOM 1674 O O . LEU A 1 220 ? 15.402 -8.416 -8.530 1.00 95.94 220 LEU A O 1
ATOM 1678 N N . THR A 1 221 ? 16.081 -6.394 -9.215 1.00 96.38 221 THR A N 1
ATOM 1679 C CA . THR A 1 221 ? 17.065 -6.262 -8.129 1.00 96.38 221 THR A CA 1
ATOM 1680 C C . THR A 1 221 ? 16.368 -6.092 -6.774 1.00 96.38 221 THR A C 1
ATOM 1682 O O . THR A 1 221 ? 15.202 -5.705 -6.691 1.00 96.38 221 THR A O 1
ATOM 1685 N N . ALA A 1 222 ? 17.082 -6.333 -5.669 1.00 96.06 222 ALA A N 1
ATOM 1686 C CA . ALA A 1 222 ? 16.501 -6.246 -4.325 1.00 96.06 222 ALA A CA 1
ATOM 1687 C C . ALA A 1 222 ? 15.893 -4.863 -3.993 1.00 96.06 222 ALA A C 1
ATOM 1689 O O . ALA A 1 222 ? 14.900 -4.793 -3.268 1.00 96.06 222 ALA A O 1
ATOM 1690 N N . SER A 1 223 ? 16.457 -3.772 -4.524 1.00 95.94 223 SER A N 1
ATOM 1691 C CA . SER A 1 223 ? 15.933 -2.410 -4.334 1.00 95.94 223 SER A CA 1
ATOM 1692 C C . SER A 1 223 ? 14.726 -2.128 -5.230 1.00 95.94 223 SER A C 1
ATOM 1694 O O . SER A 1 223 ? 13.720 -1.605 -4.752 1.00 95.94 223 SER A O 1
ATOM 1696 N N . GLU A 1 224 ? 14.784 -2.530 -6.504 1.00 97.31 224 GLU A N 1
ATOM 1697 C CA . GLU A 1 224 ? 13.649 -2.446 -7.435 1.00 97.31 224 GLU A CA 1
ATOM 1698 C C . GLU A 1 224 ? 12.454 -3.243 -6.928 1.00 97.31 224 GLU A C 1
ATOM 1700 O O . GLU A 1 224 ? 11.345 -2.718 -6.905 1.00 97.31 224 GLU A O 1
ATOM 1705 N N . TRP A 1 225 ? 12.680 -4.460 -6.431 1.00 97.62 225 TRP A N 1
ATOM 1706 C CA . TRP A 1 225 ? 11.641 -5.285 -5.829 1.00 97.62 225 TRP A CA 1
ATOM 1707 C C . TRP A 1 225 ? 10.944 -4.582 -4.661 1.00 97.62 225 TRP A C 1
ATOM 1709 O O . TRP A 1 225 ? 9.717 -4.551 -4.618 1.00 97.62 225 TRP A O 1
ATOM 1719 N N . LYS A 1 226 ? 11.699 -3.976 -3.733 1.00 96.88 226 LYS A N 1
ATOM 1720 C CA . LYS A 1 226 ? 11.130 -3.239 -2.591 1.00 96.88 226 LYS A CA 1
ATOM 1721 C C . LYS A 1 226 ? 10.242 -2.073 -3.041 1.00 96.88 226 LYS A C 1
ATOM 1723 O O . LYS A 1 226 ? 9.119 -1.938 -2.557 1.00 96.88 226 LYS A O 1
ATOM 1728 N N . VAL A 1 227 ? 10.721 -1.253 -3.979 1.00 97.81 227 VAL A N 1
ATOM 1729 C CA . VAL A 1 227 ? 9.969 -0.100 -4.508 1.00 97.81 227 VAL A CA 1
ATOM 1730 C C . VAL A 1 227 ? 8.741 -0.558 -5.303 1.00 97.81 227 VAL A C 1
ATOM 1732 O O . VAL A 1 227 ? 7.649 -0.024 -5.115 1.00 97.81 227 VAL A O 1
ATOM 1735 N N . TYR A 1 228 ? 8.883 -1.588 -6.137 1.00 98.12 228 TYR A N 1
ATOM 1736 C CA . TYR A 1 228 ? 7.797 -2.175 -6.921 1.00 98.12 228 TYR A CA 1
ATOM 1737 C C . TYR A 1 228 ? 6.710 -2.812 -6.041 1.00 98.12 228 TYR A C 1
ATOM 1739 O O . TYR A 1 228 ? 5.518 -2.574 -6.254 1.00 98.12 228 TYR A O 1
ATOM 1747 N N . GLN A 1 229 ? 7.107 -3.568 -5.013 1.00 96.69 229 GLN A N 1
ATOM 1748 C CA . GLN A 1 229 ? 6.203 -4.158 -4.026 1.00 96.69 229 GLN A CA 1
ATOM 1749 C C . GLN A 1 229 ? 5.441 -3.069 -3.257 1.00 96.69 229 GLN A C 1
ATOM 1751 O O . GLN A 1 229 ? 4.236 -3.207 -3.054 1.00 96.69 229 GLN A O 1
ATOM 1756 N N . LEU A 1 230 ? 6.107 -1.972 -2.872 1.00 96.75 230 LEU A N 1
ATOM 1757 C CA . LEU A 1 230 ? 5.470 -0.832 -2.206 1.00 96.75 230 LEU A CA 1
ATOM 1758 C C . LEU A 1 230 ? 4.418 -0.154 -3.103 1.00 96.75 230 LEU A C 1
ATOM 1760 O O . LEU A 1 230 ? 3.279 0.040 -2.673 1.00 96.75 230 LEU A O 1
ATOM 1764 N N . ILE A 1 231 ? 4.770 0.154 -4.358 1.00 97.75 231 ILE A N 1
ATOM 1765 C CA . ILE A 1 231 ? 3.843 0.731 -5.349 1.00 97.75 231 ILE A CA 1
ATOM 1766 C C . ILE A 1 231 ? 2.641 -0.199 -5.559 1.00 97.75 231 ILE A C 1
ATOM 1768 O O . ILE A 1 231 ? 1.496 0.253 -5.529 1.00 97.75 231 ILE A O 1
ATOM 1772 N N . THR A 1 232 ? 2.886 -1.503 -5.708 1.00 97.62 232 THR A N 1
ATOM 1773 C CA . THR A 1 232 ? 1.834 -2.488 -5.988 1.00 97.62 232 THR A CA 1
ATOM 1774 C C . THR A 1 232 ? 0.890 -2.695 -4.807 1.00 97.62 232 THR A C 1
ATOM 1776 O O . THR A 1 232 ? -0.327 -2.687 -4.992 1.00 97.62 232 THR A O 1
ATOM 1779 N N . LYS A 1 233 ? 1.416 -2.808 -3.580 1.00 96.56 233 LYS A N 1
ATOM 1780 C CA . LYS A 1 233 ? 0.586 -2.931 -2.372 1.00 96.56 233 LYS A CA 1
ATOM 1781 C C . LYS A 1 233 ? -0.250 -1.673 -2.129 1.00 96.56 233 LYS A C 1
ATOM 1783 O O . LYS A 1 233 ? -1.436 -1.809 -1.842 1.00 96.56 233 LYS A O 1
ATOM 1788 N N . ASN A 1 234 ? 0.305 -0.471 -2.331 1.00 96.44 234 ASN A N 1
ATOM 1789 C CA . ASN A 1 234 ? -0.476 0.768 -2.228 1.00 96.44 234 ASN A CA 1
ATOM 1790 C C . ASN A 1 234 ? -1.555 0.860 -3.320 1.00 96.44 234 ASN A C 1
ATOM 1792 O O . ASN A 1 234 ? -2.667 1.287 -3.022 1.00 96.44 234 ASN A O 1
ATOM 1796 N N . PHE A 1 235 ? -1.254 0.476 -4.567 1.00 97.12 235 PHE A N 1
ATOM 1797 C CA . PHE A 1 235 ? -2.247 0.442 -5.646 1.00 97.12 235 PHE A CA 1
ATOM 1798 C C . PHE A 1 235 ? -3.435 -0.450 -5.261 1.00 97.12 235 PHE A C 1
ATOM 1800 O O . PHE A 1 235 ? -4.557 0.048 -5.170 1.00 97.12 235 PHE A O 1
ATOM 1807 N N . LEU A 1 236 ? -3.176 -1.720 -4.924 1.00 97.00 236 LEU A N 1
ATOM 1808 C CA . LEU A 1 236 ? -4.211 -2.677 -4.516 1.00 97.00 236 LEU A CA 1
ATOM 1809 C C . LEU A 1 236 ? -5.000 -2.183 -3.292 1.00 97.00 236 LEU A C 1
ATOM 1811 O O . LEU A 1 236 ? -6.227 -2.250 -3.289 1.00 97.00 236 LEU A O 1
ATOM 1815 N N . ALA A 1 237 ? -4.326 -1.629 -2.280 1.00 96.06 237 ALA A N 1
ATOM 1816 C CA . ALA A 1 237 ? -4.981 -1.079 -1.094 1.00 96.06 237 ALA A CA 1
ATOM 1817 C C . ALA A 1 237 ? -5.892 0.124 -1.407 1.00 96.06 237 ALA A C 1
ATOM 1819 O O . ALA A 1 237 ? -6.957 0.254 -0.809 1.00 96.06 237 ALA A O 1
ATOM 1820 N N . SER A 1 238 ? -5.506 0.988 -2.350 1.00 95.69 238 SER A N 1
ATOM 1821 C CA . SER A 1 238 ? -6.259 2.207 -2.690 1.00 95.69 238 SER A CA 1
ATOM 1822 C C . SER A 1 238 ? -7.543 1.965 -3.493 1.00 95.69 238 SER A C 1
ATOM 1824 O O . SER A 1 238 ? -8.436 2.808 -3.464 1.00 95.69 238 SER A O 1
ATOM 1826 N N . ILE A 1 239 ? -7.647 0.821 -4.180 1.00 95.56 239 ILE A N 1
ATOM 1827 C CA . ILE A 1 239 ? -8.859 0.383 -4.903 1.00 95.56 239 ILE A CA 1
ATOM 1828 C C . ILE A 1 239 ? -9.685 -0.640 -4.108 1.00 95.56 239 ILE A C 1
ATOM 1830 O O . ILE A 1 239 ? -10.794 -1.011 -4.486 1.00 95.56 239 ILE A O 1
ATOM 1834 N N . SER A 1 240 ? -9.147 -1.120 -2.989 1.00 95.25 240 SER A N 1
ATOM 1835 C CA . SER A 1 240 ? -9.868 -2.020 -2.097 1.00 95.25 240 SER A CA 1
ATOM 1836 C C . SER A 1 240 ? -10.966 -1.286 -1.332 1.00 95.25 240 SER A C 1
ATOM 1838 O O . SER A 1 240 ? -10.911 -0.071 -1.109 1.00 95.25 240 SER A O 1
ATOM 1840 N N . LYS A 1 241 ? -11.951 -2.054 -0.868 1.00 93.75 241 LYS A N 1
ATOM 1841 C CA . LYS A 1 241 ? -12.979 -1.570 0.059 1.00 93.75 241 LYS A CA 1
ATOM 1842 C C . LYS A 1 241 ? -12.316 -1.070 1.357 1.00 93.75 241 LYS A C 1
ATOM 1844 O O . LYS A 1 241 ? -11.298 -1.643 1.778 1.00 93.75 241 LYS A O 1
ATOM 1849 N N . PRO A 1 242 ? -12.836 0.000 1.986 1.00 93.19 242 PRO A N 1
ATOM 1850 C CA . PRO A 1 242 ? -12.319 0.473 3.267 1.00 93.19 242 PRO A CA 1
ATOM 1851 C C . PRO A 1 242 ? -12.462 -0.613 4.344 1.00 93.19 242 PRO A C 1
ATOM 1853 O O . PRO A 1 242 ? -13.244 -1.554 4.197 1.00 93.19 242 PRO A O 1
ATOM 1856 N N . ALA A 1 243 ? -11.682 -0.506 5.417 1.00 93.44 243 ALA A N 1
ATOM 1857 C CA . ALA A 1 243 ? -11.778 -1.437 6.538 1.00 93.44 243 ALA A CA 1
ATOM 1858 C C . ALA A 1 243 ? -12.784 -0.905 7.572 1.00 93.44 243 ALA A C 1
ATOM 1860 O O . ALA A 1 243 ? -12.765 0.289 7.872 1.00 93.44 243 ALA A O 1
ATOM 1861 N N . THR A 1 244 ? -13.648 -1.766 8.118 1.00 93.19 244 THR A N 1
ATOM 1862 C CA . THR A 1 244 ? -14.579 -1.381 9.196 1.00 93.19 244 THR A CA 1
A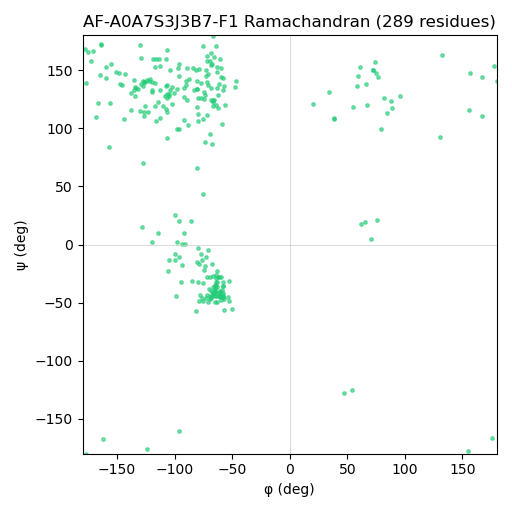TOM 1863 C C . THR A 1 244 ? -14.087 -1.926 10.526 1.00 93.19 244 THR A C 1
ATOM 1865 O O . THR A 1 244 ? -13.697 -3.095 10.632 1.00 93.19 244 THR A O 1
ATOM 1868 N N . VAL A 1 245 ? -14.090 -1.064 11.537 1.00 93.38 245 VAL A N 1
ATOM 1869 C CA . VAL A 1 245 ? -13.699 -1.380 12.910 1.00 93.38 245 VAL A CA 1
ATOM 1870 C C . VAL A 1 245 ? -14.869 -1.069 13.830 1.00 93.38 245 VAL A C 1
ATOM 1872 O O . VAL A 1 245 ? -15.569 -0.078 13.644 1.00 93.38 245 VAL A O 1
ATOM 1875 N N . ASN A 1 246 ? -15.090 -1.923 14.818 1.00 92.00 246 ASN A N 1
ATOM 1876 C CA . ASN A 1 246 ? -16.017 -1.631 15.900 1.00 92.00 246 ASN A CA 1
ATOM 1877 C C . ASN A 1 246 ? -15.221 -0.983 17.030 1.00 92.00 246 ASN A C 1
ATOM 1879 O O . ASN A 1 246 ? -14.208 -1.539 17.463 1.00 92.00 246 ASN A O 1
ATOM 1883 N N . CYS A 1 247 ? -15.683 0.175 17.480 1.00 90.31 247 CYS A N 1
ATOM 1884 C CA . CYS A 1 247 ? -15.108 0.954 18.564 1.00 90.31 247 CYS A CA 1
ATOM 1885 C C . CYS A 1 247 ? -16.031 0.850 19.782 1.00 90.31 247 CYS A C 1
ATOM 1887 O O . CYS A 1 247 ? -17.253 0.924 19.652 1.00 90.31 247 CYS A O 1
ATOM 1889 N N . VAL A 1 248 ? -15.447 0.662 20.963 1.00 91.56 248 VAL A N 1
ATOM 1890 C CA . VAL A 1 248 ? -16.149 0.720 22.248 1.00 91.56 248 VAL A CA 1
ATOM 1891 C C . VAL A 1 248 ? -15.429 1.726 23.129 1.00 91.56 248 VAL A C 1
ATOM 1893 O O . VAL A 1 248 ? -14.254 1.543 23.457 1.00 91.56 248 VAL A O 1
ATOM 1896 N N . ASP A 1 249 ? -16.167 2.760 23.513 1.00 91.38 249 ASP A N 1
ATOM 1897 C CA . ASP A 1 249 ? -15.771 3.766 24.486 1.00 91.38 249 ASP A CA 1
ATOM 1898 C C . ASP A 1 249 ? -16.562 3.525 25.771 1.00 91.38 249 ASP A C 1
ATOM 1900 O O . ASP A 1 249 ? -17.787 3.642 25.798 1.00 91.38 249 ASP A O 1
ATOM 1904 N N . ALA A 1 250 ? -15.860 3.149 26.838 1.00 91.38 250 ALA A N 1
ATOM 1905 C CA . ALA A 1 250 ? -16.451 2.882 28.143 1.00 91.38 250 ALA A CA 1
ATOM 1906 C C . ALA A 1 250 ? -15.866 3.824 29.200 1.00 91.38 250 ALA A C 1
ATOM 1908 O O . ALA A 1 250 ? -14.644 3.958 29.325 1.00 91.38 250 ALA A O 1
ATOM 1909 N N . SER A 1 251 ? -16.747 4.451 29.977 1.00 91.69 251 SER A N 1
ATOM 1910 C CA . SER A 1 251 ? -16.395 5.358 31.071 1.00 91.69 251 SER A CA 1
ATOM 1911 C C . SER A 1 251 ? -16.648 4.686 32.418 1.00 91.69 251 SER A C 1
ATOM 1913 O O . SER A 1 251 ? -17.742 4.184 32.674 1.00 91.69 251 SER A O 1
ATOM 1915 N N . PHE A 1 252 ? -15.653 4.714 33.302 1.00 90.38 252 PHE A N 1
ATOM 1916 C CA . PHE A 1 252 ? -15.701 4.105 34.632 1.00 90.38 252 PHE A CA 1
ATOM 1917 C C . PHE A 1 252 ? -15.471 5.153 35.714 1.00 90.38 252 PHE A C 1
ATOM 1919 O O . PHE A 1 252 ? -14.602 6.010 35.565 1.00 90.38 252 PHE A O 1
ATOM 1926 N N . LYS A 1 253 ? -16.183 5.037 36.834 1.00 91.00 253 LYS A N 1
ATOM 1927 C CA . LYS A 1 253 ? -15.938 5.805 38.058 1.00 91.00 253 LYS A CA 1
ATOM 1928 C C . LYS A 1 253 ? -15.262 4.916 39.107 1.00 91.00 253 LYS A C 1
ATOM 1930 O O . LYS A 1 253 ? -15.753 3.821 39.389 1.00 91.00 253 LYS A O 1
ATOM 1935 N N . ILE A 1 254 ? -14.142 5.375 39.670 1.00 91.12 254 ILE A N 1
ATOM 1936 C CA . ILE A 1 254 ? -13.405 4.725 40.771 1.00 91.12 254 ILE A CA 1
ATOM 1937 C C . ILE A 1 254 ? -13.149 5.797 41.835 1.00 91.12 254 ILE A C 1
ATOM 1939 O O . ILE A 1 254 ? -12.449 6.773 41.559 1.00 91.12 254 ILE A O 1
ATOM 1943 N N . GLY A 1 255 ? -13.728 5.658 43.031 1.00 87.12 255 GLY A N 1
ATOM 1944 C CA . GLY A 1 255 ? -13.854 6.786 43.958 1.00 87.12 255 GLY A CA 1
ATOM 1945 C C . GLY A 1 255 ? -14.536 7.964 43.263 1.00 87.12 255 GLY A C 1
ATOM 1946 O O . GLY A 1 255 ? -15.594 7.796 42.664 1.00 87.12 255 GLY A O 1
ATOM 1947 N N . ASP A 1 256 ? -13.893 9.131 43.269 1.00 84.88 256 ASP A N 1
ATOM 1948 C CA . ASP A 1 256 ? -14.367 10.339 42.580 1.00 84.88 256 ASP A CA 1
ATOM 1949 C C . ASP A 1 256 ? -13.729 10.591 41.202 1.00 84.88 256 ASP A C 1
ATOM 1951 O O . ASP A 1 256 ? -14.052 11.582 40.548 1.00 84.88 256 ASP A O 1
ATOM 1955 N N . GLU A 1 257 ? -12.859 9.698 40.723 1.00 88.38 257 GLU A N 1
ATOM 1956 C CA . GLU A 1 257 ? -12.170 9.852 39.437 1.00 88.38 257 GLU A CA 1
ATOM 1957 C C . GLU A 1 257 ? -12.865 9.094 38.298 1.00 88.38 257 GLU A C 1
ATOM 1959 O O . GLU A 1 257 ? -13.410 8.003 38.487 1.00 88.38 257 GLU A O 1
ATOM 1964 N N . LEU A 1 258 ? -12.816 9.682 37.097 1.00 89.50 258 LEU A N 1
ATOM 1965 C CA . LEU A 1 258 ? -13.342 9.105 35.862 1.00 89.50 258 LEU A CA 1
ATOM 1966 C C . LEU A 1 258 ? -12.203 8.586 34.976 1.00 89.50 258 LEU A C 1
ATOM 1968 O O . LEU A 1 258 ? -11.258 9.312 34.667 1.00 89.50 258 LEU A O 1
ATOM 1972 N N . PHE A 1 259 ? -12.334 7.343 34.522 1.00 90.94 259 PHE A N 1
ATOM 1973 C CA . PHE A 1 259 ? -11.391 6.655 33.645 1.00 90.94 259 PHE A CA 1
ATOM 1974 C C . PHE A 1 259 ? -12.081 6.269 32.337 1.00 90.94 259 PHE A C 1
ATOM 1976 O O . PHE A 1 259 ? -13.170 5.701 32.358 1.00 90.94 259 PHE A O 1
ATOM 1983 N N . GLY A 1 260 ? -11.434 6.542 31.204 1.00 89.88 260 GLY A N 1
ATOM 1984 C CA . GLY A 1 260 ? -11.896 6.111 29.884 1.00 89.88 260 GLY A CA 1
ATOM 1985 C C . GLY A 1 260 ? -11.117 4.899 29.374 1.00 89.88 260 GLY A C 1
ATOM 1986 O O . GLY A 1 260 ? -9.885 4.874 29.447 1.00 89.88 260 GLY A O 1
ATOM 1987 N N . LEU A 1 261 ? -11.830 3.922 28.818 1.00 89.75 261 LEU A N 1
ATOM 1988 C CA . LEU A 1 261 ? -11.281 2.823 28.025 1.00 89.75 261 LEU A CA 1
ATOM 1989 C C . LEU A 1 261 ? -11.781 2.963 26.591 1.00 89.75 261 LEU A C 1
ATOM 1991 O O . LEU A 1 261 ? -12.984 2.931 26.358 1.00 89.75 261 LEU A O 1
ATOM 1995 N N . HIS A 1 262 ? -10.842 3.058 25.654 1.00 89.56 262 HIS A N 1
ATOM 1996 C CA . HIS A 1 262 ? -11.116 3.005 24.224 1.00 89.56 262 HIS A CA 1
ATOM 1997 C C . HIS A 1 262 ? -10.565 1.688 23.674 1.00 89.56 262 HIS A C 1
ATOM 1999 O O . HIS A 1 262 ? -9.360 1.436 23.773 1.00 89.56 262 HIS A O 1
ATOM 2005 N N . ALA A 1 263 ? -11.432 0.851 23.110 1.00 89.12 263 ALA A N 1
ATOM 2006 C CA . ALA A 1 263 ? -11.063 -0.420 22.495 1.00 89.12 263 ALA A CA 1
ATOM 2007 C C . ALA A 1 263 ? -11.586 -0.496 21.055 1.00 89.12 263 ALA A C 1
ATOM 2009 O O . ALA A 1 263 ? -12.710 -0.089 20.774 1.00 89.12 263 ALA A O 1
ATOM 2010 N N . GLN A 1 264 ? -10.777 -1.051 20.149 1.00 90.50 264 GLN A N 1
ATOM 2011 C CA . GLN A 1 264 ? -11.133 -1.237 18.741 1.00 90.50 264 GLN A CA 1
ATOM 2012 C C . GLN A 1 264 ? -10.922 -2.690 18.319 1.00 90.50 264 GLN A C 1
ATOM 2014 O O . GLN A 1 264 ? -9.918 -3.298 18.690 1.00 90.50 264 GLN A O 1
ATOM 2019 N N . SER A 1 265 ? -11.832 -3.224 17.504 1.00 90.88 265 SER A N 1
ATOM 2020 C CA . SER A 1 265 ? -11.713 -4.559 16.911 1.00 90.88 265 SER A CA 1
ATOM 2021 C C . SER A 1 265 ? -12.059 -4.542 15.426 1.00 90.88 265 SER A C 1
ATOM 2023 O O . SER A 1 265 ? -13.029 -3.912 14.994 1.00 90.88 265 SER A O 1
ATOM 2025 N N . LEU A 1 266 ? -11.240 -5.220 14.625 1.00 91.50 266 LEU A N 1
ATOM 2026 C CA . LEU A 1 266 ? -11.335 -5.229 13.171 1.00 91.50 266 LEU A CA 1
ATOM 2027 C C . LEU A 1 266 ? -12.428 -6.189 12.685 1.00 91.50 266 LEU A C 1
ATOM 2029 O O . LEU A 1 266 ? -12.239 -7.404 12.669 1.00 91.50 266 LEU A O 1
ATOM 2033 N N . GLN A 1 267 ? -13.546 -5.629 12.219 1.00 89.75 267 GLN A N 1
ATOM 2034 C CA . GLN A 1 267 ? -14.680 -6.389 11.694 1.00 89.75 267 GLN A CA 1
ATOM 2035 C C . GLN A 1 267 ? -14.440 -6.808 10.235 1.00 89.75 267 GLN A C 1
ATOM 2037 O O . GLN A 1 267 ? -14.436 -7.996 9.920 1.00 89.75 267 GLN A O 1
ATOM 2042 N N . ASN A 1 268 ? -14.188 -5.846 9.337 1.00 90.31 268 ASN A N 1
ATOM 2043 C CA . ASN A 1 268 ? -13.868 -6.115 7.932 1.00 90.31 268 ASN A CA 1
ATOM 2044 C C . ASN A 1 268 ? -12.459 -5.628 7.602 1.00 90.31 268 ASN A C 1
ATOM 2046 O O . ASN A 1 268 ? -12.182 -4.432 7.652 1.00 90.31 268 ASN A O 1
ATOM 2050 N N . LYS A 1 269 ? -11.578 -6.546 7.181 1.00 91.00 269 LYS A N 1
ATOM 2051 C CA . LYS A 1 269 ? -10.167 -6.229 6.890 1.00 91.00 269 LYS A CA 1
ATOM 2052 C C . LYS A 1 269 ? -9.976 -5.258 5.719 1.00 91.00 269 LYS A C 1
ATOM 2054 O O . LYS A 1 269 ? -9.013 -4.502 5.736 1.00 91.00 269 LYS A O 1
ATOM 2059 N N . GLY A 1 270 ? -10.846 -5.275 4.704 1.00 92.81 270 GLY A N 1
ATOM 2060 C CA . GLY A 1 270 ? -10.746 -4.388 3.534 1.00 92.81 270 GLY A CA 1
ATOM 2061 C C . GLY A 1 270 ? -9.326 -4.326 2.943 1.00 92.81 270 GLY A C 1
ATOM 2062 O O . GLY A 1 270 ? -8.682 -5.357 2.711 1.00 92.81 270 GLY A O 1
ATOM 2063 N N . PHE A 1 271 ? -8.812 -3.107 2.765 1.00 93.62 271 PHE A N 1
ATOM 2064 C CA . PHE A 1 271 ? -7.443 -2.836 2.304 1.00 93.62 271 PHE A CA 1
ATOM 2065 C C . PHE A 1 271 ? -6.323 -3.339 3.247 1.00 93.62 271 PHE A C 1
ATOM 2067 O O . PHE A 1 271 ? -5.203 -3.587 2.792 1.00 93.62 271 PHE A O 1
ATOM 2074 N N . LEU A 1 272 ? -6.588 -3.548 4.544 1.00 93.25 272 LEU A N 1
ATOM 2075 C CA . LEU A 1 272 ? -5.595 -4.081 5.493 1.00 93.25 272 LEU A CA 1
ATOM 2076 C C . LEU A 1 272 ? -5.225 -5.539 5.185 1.00 93.25 272 LEU A C 1
ATOM 2078 O O . LEU A 1 272 ? -4.180 -6.012 5.623 1.00 93.25 272 LEU A O 1
ATOM 2082 N N . GLY A 1 273 ? -6.032 -6.244 4.381 1.00 92.00 273 GLY A N 1
ATOM 2083 C CA . GLY A 1 273 ? -5.695 -7.579 3.879 1.00 92.00 273 GLY A CA 1
ATOM 2084 C C . GLY A 1 273 ? -4.429 -7.619 3.011 1.00 92.0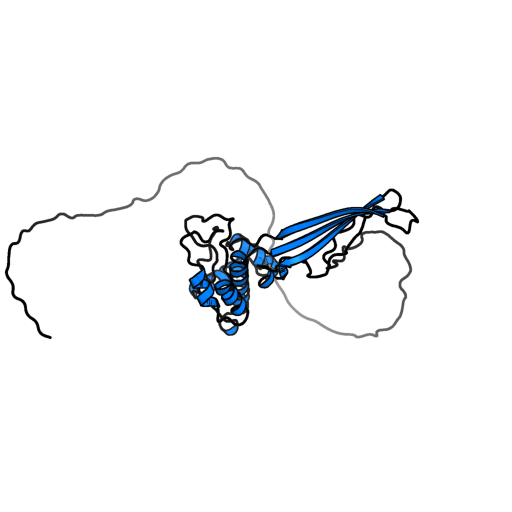0 273 GLY A C 1
ATOM 2085 O O . GLY A 1 273 ? -3.748 -8.641 3.001 1.00 92.00 273 GLY A O 1
ATOM 2086 N N . ILE A 1 274 ? -4.085 -6.518 2.326 1.00 94.31 274 ILE A N 1
ATOM 2087 C CA . ILE A 1 274 ? -2.848 -6.384 1.531 1.00 94.31 274 ILE A CA 1
ATOM 2088 C C . ILE A 1 274 ? -1.794 -5.490 2.215 1.00 94.31 274 ILE A C 1
ATOM 2090 O O . ILE A 1 274 ? -0.596 -5.643 1.964 1.00 94.31 274 ILE A O 1
ATOM 2094 N N . MET A 1 275 ? -2.214 -4.594 3.117 1.00 90.75 275 MET A N 1
ATOM 2095 C CA . MET A 1 275 ? -1.339 -3.710 3.902 1.00 90.75 275 MET A CA 1
ATOM 2096 C C . MET A 1 275 ? -1.627 -3.794 5.417 1.00 90.75 275 MET A C 1
ATOM 2098 O O . MET A 1 275 ? -2.117 -2.826 6.000 1.00 90.75 275 MET A O 1
ATOM 2102 N N . PRO A 1 276 ? -1.292 -4.913 6.092 1.00 83.38 276 PRO A N 1
ATOM 2103 C CA . PRO A 1 276 ? -1.590 -5.092 7.518 1.00 83.38 276 PRO A CA 1
ATOM 2104 C C . PRO A 1 276 ? -0.815 -4.128 8.428 1.00 83.38 276 PRO A C 1
ATOM 2106 O O . PRO A 1 276 ? -1.294 -3.770 9.495 1.00 83.38 276 PRO A O 1
ATOM 2109 N N . GLY A 1 277 ? 0.363 -3.656 8.001 1.00 80.19 277 GLY A N 1
ATOM 2110 C CA . GLY A 1 277 ? 1.188 -2.726 8.780 1.00 80.19 277 GLY A CA 1
ATOM 2111 C C . GLY A 1 277 ? 0.641 -1.297 8.898 1.00 80.19 277 GLY A C 1
ATOM 2112 O O . GLY A 1 277 ? 1.251 -0.493 9.595 1.00 80.19 277 GLY A O 1
ATOM 2113 N N . LEU A 1 278 ? -0.474 -0.955 8.232 1.00 77.62 278 LEU A N 1
ATOM 2114 C CA . LEU A 1 278 ? -1.021 0.409 8.268 1.00 77.62 278 LEU A CA 1
ATOM 2115 C C . LEU A 1 278 ? -1.814 0.727 9.552 1.00 77.62 278 LEU A C 1
ATOM 2117 O O . LEU A 1 278 ? -2.071 1.896 9.830 1.00 77.62 278 LEU A O 1
ATOM 2121 N N . SER A 1 279 ? -2.218 -0.287 10.324 1.00 74.94 279 SER A N 1
ATOM 2122 C CA . SER A 1 279 ? -3.004 -0.121 11.554 1.00 74.94 279 SER A CA 1
ATOM 2123 C C . SER A 1 279 ? -2.664 -1.193 12.585 1.00 74.94 279 SER A C 1
ATOM 2125 O O . SER A 1 279 ? -2.609 -2.371 12.247 1.00 74.94 279 SER A O 1
ATOM 2127 N N . SER A 1 280 ? -2.545 -0.817 13.858 1.00 73.75 280 SER A N 1
ATOM 2128 C CA . SER A 1 280 ? -2.333 -1.753 14.973 1.00 73.75 280 SER A CA 1
ATOM 2129 C C . SER A 1 280 ? -3.628 -2.356 15.543 1.00 73.75 280 SER A C 1
ATOM 2131 O O . SER A 1 280 ? -3.635 -2.778 16.697 1.00 73.75 280 SER A O 1
ATOM 2133 N N . VAL A 1 281 ? -4.733 -2.337 14.790 1.00 76.62 281 VAL A N 1
ATOM 2134 C CA . VAL A 1 281 ? -6.040 -2.833 15.253 1.00 76.62 281 VAL A CA 1
ATOM 2135 C C . VAL A 1 281 ? -6.078 -4.356 15.134 1.00 76.62 281 VAL A C 1
ATOM 2137 O O . VAL A 1 281 ? -5.939 -4.905 14.039 1.00 76.62 281 VAL A O 1
ATOM 2140 N N . GLY A 1 282 ? -6.248 -5.031 16.270 1.00 74.25 282 GLY A N 1
ATOM 2141 C CA . GLY A 1 282 ? -6.400 -6.482 16.344 1.00 74.25 282 GLY A CA 1
ATOM 2142 C C . GLY A 1 282 ? -7.786 -6.961 15.904 1.00 74.25 282 GLY A C 1
ATOM 2143 O O . GLY A 1 282 ? -8.719 -6.179 15.724 1.00 74.25 282 GLY A O 1
ATOM 2144 N N . THR A 1 283 ? -7.929 -8.276 15.761 1.00 75.94 283 THR A N 1
ATOM 2145 C CA . THR A 1 283 ? -9.229 -8.963 15.615 1.00 75.94 283 THR A CA 1
ATOM 2146 C C . THR A 1 283 ? -9.734 -9.516 16.953 1.00 75.94 283 THR A C 1
ATOM 2148 O O . THR A 1 283 ? -10.526 -10.452 16.971 1.00 75.94 283 THR A O 1
ATOM 2151 N N . ASP A 1 284 ? -9.230 -8.987 18.068 1.00 79.38 284 ASP A N 1
ATOM 2152 C CA . ASP A 1 284 ? -9.548 -9.467 19.413 1.00 79.38 284 ASP A CA 1
ATOM 2153 C C . ASP A 1 284 ? -10.990 -9.096 19.792 1.00 79.38 284 ASP A C 1
ATOM 2155 O O . ASP A 1 284 ? -11.509 -8.061 19.361 1.00 79.38 284 ASP A O 1
ATOM 2159 N N . GLU A 1 285 ? -11.664 -9.935 20.581 1.00 78.88 285 GLU A N 1
ATOM 2160 C CA . GLU A 1 285 ? -13.038 -9.650 21.001 1.00 78.88 285 GLU A CA 1
ATOM 2161 C C . GLU A 1 285 ? -13.097 -8.452 21.958 1.00 78.88 285 GLU A C 1
ATOM 2163 O O . GLU A 1 285 ? -12.323 -8.344 22.911 1.00 78.88 285 GLU A O 1
ATOM 2168 N N . LEU A 1 286 ? -14.054 -7.552 21.718 1.00 80.69 286 LEU A N 1
ATOM 2169 C CA . LEU A 1 286 ? -14.266 -6.379 22.563 1.00 80.69 286 LEU A CA 1
ATOM 2170 C C . LEU A 1 286 ? -14.876 -6.784 23.916 1.00 80.69 286 LEU A C 1
ATOM 2172 O O . LEU A 1 286 ? -15.789 -7.618 23.950 1.00 80.69 286 LEU A O 1
ATOM 2176 N N . PRO A 1 287 ? -14.430 -6.176 25.032 1.00 78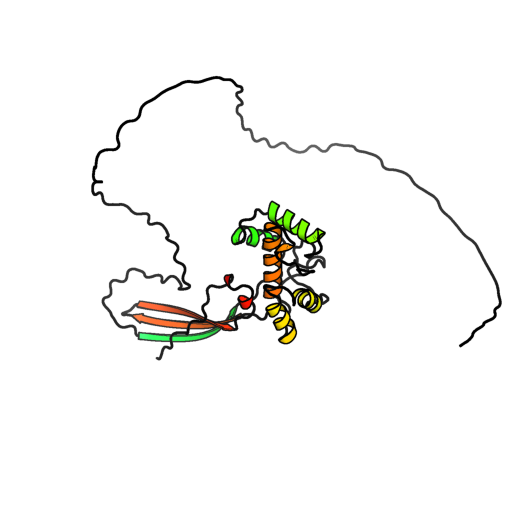.94 287 PRO A N 1
ATOM 2177 C CA . PRO A 1 287 ? -15.013 -6.429 26.342 1.00 78.94 287 PRO A CA 1
ATOM 2178 C C . PRO A 1 287 ? -16.485 -5.997 26.365 1.00 78.94 287 PRO A C 1
ATOM 2180 O O . PRO A 1 287 ? -16.833 -4.876 25.995 1.00 78.94 287 PRO A O 1
ATOM 2183 N N . LYS A 1 288 ? -17.360 -6.902 26.811 1.00 82.81 288 LYS A N 1
ATOM 2184 C CA . LYS A 1 288 ? -18.804 -6.662 26.921 1.00 82.81 288 LYS A CA 1
ATOM 2185 C C . LYS A 1 288 ? -19.122 -6.131 28.313 1.00 82.81 288 LYS A C 1
ATOM 2187 O O . LYS A 1 288 ? -19.099 -6.888 29.283 1.00 82.81 288 LYS A O 1
ATOM 2192 N N . PHE A 1 289 ? -19.428 -4.844 28.400 1.00 81.25 289 PHE A N 1
ATOM 2193 C CA . PHE A 1 289 ? -19.886 -4.208 29.631 1.00 81.25 289 PHE A CA 1
ATOM 2194 C C . PHE A 1 289 ? -21.413 -4.284 29.747 1.00 81.25 289 PHE A C 1
ATOM 2196 O O . PHE A 1 289 ? -22.124 -4.343 28.743 1.00 81.25 289 PHE A O 1
ATOM 2203 N N . LYS A 1 290 ? -21.910 -4.298 30.984 1.00 76.25 290 LYS A N 1
ATOM 2204 C CA . LYS A 1 290 ? -23.324 -4.112 31.318 1.00 76.25 290 LYS A CA 1
ATOM 2205 C C . LYS A 1 290 ? -23.419 -2.946 32.296 1.00 76.25 290 LYS A C 1
ATOM 2207 O O . LYS A 1 290 ? -22.538 -2.817 33.149 1.00 76.25 290 LYS A O 1
ATOM 2212 N N . LEU A 1 291 ? -24.457 -2.134 32.123 1.00 65.19 291 LEU A N 1
ATOM 2213 C CA . LEU A 1 291 ? -24.906 -1.123 33.079 1.00 65.19 291 LEU A CA 1
ATOM 2214 C C . LEU A 1 291 ? -25.788 -1.794 34.146 1.00 65.19 291 LEU A C 1
ATOM 2216 O O . LEU A 1 291 ? -26.472 -2.780 33.777 1.00 65.19 291 LEU A O 1
#

Sequence (291 aa):
CKSKARSARFCAGCLSRSSRPLKPSPGPSSTTRVARRRWRCASSGLKSSKSLRLSSTFRSTSCSSRRAPALRRSSSSGSATRCTAGYTRCLCSRSSNKEKRAVVVDVNSTTDTLQRPLPLNTNRLLKVAATDLGMSPHETLKTAEALYHSGHISYYKTSSTSYGSKFRLEDVLAAHQLHSEWGKYALSLLEKGFDRPDRGELVGGVLPLVPIKSAEKGKLTASEWKVYQLITKNFLASISKPATVNCVDASFKIGDELFGLHAQSLQNKGFLGIMPGLSSVGTDELPKFKL

Solvent-accessible surface area (backbone atoms only — not comparable to full-atom values): 19059 Å² total; per-residue (Å²): 133,90,83,88,93,88,90,80,90,83,88,92,82,88,88,80,90,82,87,87,86,92,86,87,88,85,87,92,86,80,91,86,92,81,81,88,83,86,85,86,78,85,84,82,90,86,84,84,84,89,82,86,80,89,88,79,90,89,85,89,80,83,94,83,82,92,77,84,86,78,94,73,88,87,85,89,81,85,77,87,78,87,77,94,67,85,66,77,82,78,84,74,68,90,75,89,73,90,73,91,60,73,45,70,76,48,76,48,77,50,79,47,73,51,78,52,55,61,42,41,20,40,73,55,48,42,53,49,35,39,71,78,68,68,38,53,58,67,58,50,50,55,39,40,50,52,37,29,77,73,54,31,33,38,66,60,85,29,82,4,21,23,71,60,92,86,55,66,63,64,64,38,34,63,51,31,33,83,40,89,92,53,4,72,57,36,43,49,34,70,74,72,56,63,45,80,60,93,57,66,48,59,50,94,82,42,52,22,45,39,54,61,39,68,78,58,74,91,80,43,55,80,65,42,37,52,55,52,52,51,43,40,40,41,41,58,18,19,30,32,50,55,21,35,30,40,36,38,44,36,34,30,36,42,82,94,46,78,47,80,46,76,48,63,23,48,74,39,56,45,21,40,74,70,44,55,88,80,53,79,67,44,77,55,84,76,86,85,83,76,126

Secondary structure (DSSP, 8-state):
-------------------------------------------------------------------PPPP-------------S-----------------EEEEEEEEEEEEPPPPPP-HHHHHHHIIIII---HHHHHHHHHHHHHTTSBS-S--------TT--HHHHHHHHTT-TTTHHHHHHHHHH-----SS----TT---S-B-S---GGGS-HHHHHHHHHHHHHHHHHHSPPEEEEEEEEEEEETTEEEEEEEEEEEE-GGGGT-GGG-----PPPP----